Protein AF-0000000083550428 (afdb_homodimer)

Foldseek 3Di:
DKDAFDDPQFDADADPVRHGDDGQWIDDPFKIKGDKFWQADRNPGHHPQQPHLLGGLVSRLVVVQRSQVSRQHGLQFWAEKEKEFQDCVCVVVNVVNVVVRHVDDDHHYDYDYDHDPDNRTGMIMITMGGHDD/DKDAFDDPQFDADADPVGHRPDGQWIDDPFKIKGDKFWQADRNPGHHPQQPHLLRGLVSRLVSVQRRQVSVQHGLQFWAEKEKEFQDCVCVVVSVVNVVVRHVDDDHHYDYDYDHDPDNRTGMIMITMGGHDD

InterPro domains:
  IPR006175 YjgF/YER057c/UK114 family [PF01042] (20-131)
  IPR006175 YjgF/YER057c/UK114 family [PTHR11803] (25-131)
  IPR035959 RutC-like superfamily [G3DSA:3.30.1330.40] (10-132)
  IPR035959 RutC-like superfamily [SSF55298] (14-132)

pLDDT: mean 96.91, std 3.33, range [77.21, 98.94]

Organism: NCBI:txid2306993

Sequence (266 aa):
MNQAINPEGWTIGKTATGLNHLNWGVKAGNHVYVAGMLSTDPVDGSIIGVGDIEVQTHRVLDSIKVVLEAAGSSMDHVVMNQIFLRDMNDYHKFNNIYVTYFPNLLPARFCVKLEMVRPEFLVEIATTAVIPAMNQAINPEGWTIGKTATGLNHLNWGVKAGNHVYVAGMLSTDPVDGSIIGVGDIEVQTHRVLDSIKVVLEAAGSSMDHVVMNQIFLRDMNDYHKFNNIYVTYFPNLLPARFCVKLEMVRPEFLVEIATTAVIPA

Solvent-accessible surface area (backbone atoms only — not comparable to full-atom values): 14348 Å² total; per-residue (Å²): 125,76,39,81,37,70,62,87,74,52,62,71,70,57,39,91,86,65,40,64,73,54,25,56,18,23,34,47,87,51,34,36,28,35,21,47,29,52,28,46,39,52,64,80,60,47,77,47,44,73,89,33,60,62,54,24,49,52,44,24,53,51,52,52,39,53,51,31,45,76,70,61,34,42,56,85,32,36,55,37,38,49,35,38,27,49,50,74,86,45,48,63,63,43,48,66,53,57,52,67,65,30,81,86,53,72,47,51,67,55,77,45,74,39,62,51,99,44,87,64,47,50,52,36,42,26,40,35,29,40,34,79,132,124,75,40,82,35,69,61,86,75,51,61,70,69,58,43,99,86,67,41,70,76,69,56,57,19,39,35,49,84,52,33,36,42,35,44,72,29,53,29,46,40,52,62,80,60,48,76,46,44,74,88,33,60,62,54,23,48,51,46,22,53,52,52,52,39,53,49,31,45,75,70,62,34,42,54,77,34,35,36,36,37,46,35,36,28,49,52,75,88,46,47,57,63,43,44,64,54,57,39,69,65,29,83,86,42,51,28,6,37,41,76,45,46,43,86,52,101,46,88,63,48,51,51,37,42,26,39,36,29,41,35,77,133

Radius of gyration: 18.31 Å; Cα contacts (8 Å, |Δi|>4): 603; chains: 2; bounding box: 42×48×40 Å

Nearest PDB structures (foldseek):
  3v4d-assembly2_D  TM=9.555E-01  e=2.175E-15  Escherichia coli O6
  3v4d-assembly1_C  TM=9.622E-01  e=5.011E-15  Escherichia coli O6
  3v4d-assembly1_A  TM=9.766E-01  e=7.854E-15  Escherichia coli O6
  3v4d-assembly2_E  TM=9.661E-01  e=6.478E-15  Escherichia coli O6
  3v4d-assembly2_B  TM=9.666E-01  e=1.154E-14  Escherichia coli O6

Structure (mmCIF, N/CA/C/O backbone):
data_AF-0000000083550428-model_v1
#
loo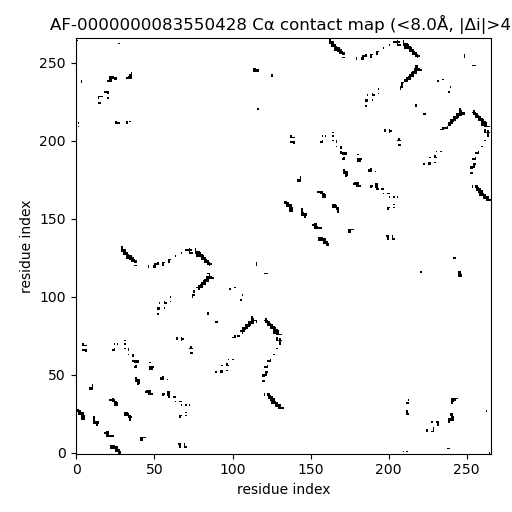p_
_entity.id
_entity.type
_entity.pdbx_description
1 polymer 'RidA family protein'
#
loop_
_atom_site.group_PDB
_atom_site.id
_atom_site.type_symbol
_atom_site.label_atom_id
_atom_site.label_alt_id
_atom_site.label_comp_id
_atom_site.label_asym_id
_atom_site.label_entity_id
_atom_site.label_seq_id
_atom_site.pdbx_PDB_ins_code
_atom_site.Cartn_x
_atom_site.Cartn_y
_atom_site.Cartn_z
_atom_site.occupancy
_atom_site.B_iso_or_equiv
_atom_site.auth_seq_id
_atom_site.auth_comp_id
_atom_site.auth_asym_id
_atom_site.auth_atom_id
_atom_site.pdbx_PDB_model_num
ATOM 1 N N . MET A 1 1 ? -12.762 -4.171 14.975 1 84.03 1 MET A N 1
ATOM 2 C CA . MET A 1 1 ? -11.366 -3.768 15.122 1 84.03 1 MET A CA 1
ATOM 3 C C . MET A 1 1 ? -10.517 -4.322 13.983 1 84.03 1 MET A C 1
ATOM 5 O O . MET A 1 1 ? -10.796 -5.405 13.464 1 84.03 1 MET A O 1
ATOM 9 N N . ASN A 1 2 ? -9.59 -3.593 13.455 1 95.2 2 ASN A N 1
ATOM 10 C CA . ASN A 1 2 ? -8.694 -4.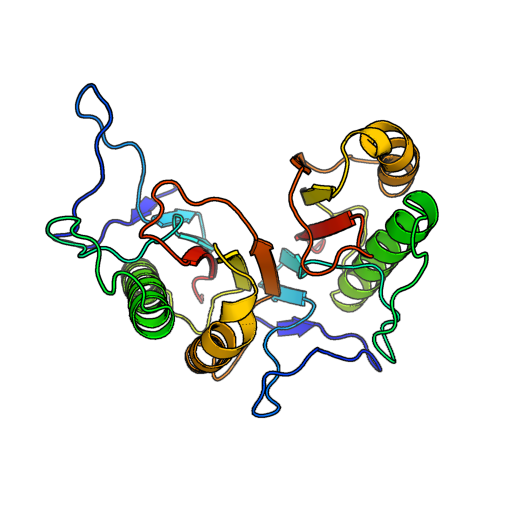072 12.408 1 95.2 2 ASN A CA 1
ATOM 11 C C . ASN A 1 2 ? -7.816 -5.218 12.903 1 95.2 2 ASN A C 1
ATOM 13 O O . ASN A 1 2 ? -7.414 -5.239 14.067 1 95.2 2 ASN A O 1
ATOM 17 N N . GLN A 1 3 ? -7.615 -6.19 12.073 1 97.44 3 GLN A N 1
ATOM 18 C CA . GLN A 1 3 ? -6.894 -7.398 12.463 1 97.44 3 GLN A CA 1
ATOM 19 C C . GLN A 1 3 ? -5.724 -7.667 11.522 1 97.44 3 GLN A C 1
ATOM 21 O O . GLN A 1 3 ? -5.882 -7.631 10.3 1 97.44 3 GLN A O 1
ATOM 26 N N . ALA A 1 4 ? -4.591 -7.944 12.106 1 98.17 4 ALA A N 1
ATOM 27 C CA . ALA A 1 4 ? -3.432 -8.37 11.327 1 98.17 4 ALA A CA 1
ATOM 28 C C . ALA A 1 4 ? -3.618 -9.79 10.798 1 98.17 4 ALA A C 1
ATOM 30 O O . ALA A 1 4 ? -4.106 -10.667 11.515 1 98.17 4 ALA A O 1
ATOM 31 N N . ILE A 1 5 ? -3.308 -10.006 9.571 1 98.52 5 ILE A N 1
ATOM 32 C CA . ILE A 1 5 ? -3.319 -11.328 8.956 1 98.52 5 ILE A CA 1
ATOM 33 C C . ILE A 1 5 ? -1.9 -11.719 8.549 1 98.52 5 ILE A C 1
ATOM 35 O O . ILE A 1 5 ? -1.353 -11.178 7.585 1 98.52 5 ILE A O 1
ATOM 39 N N . ASN A 1 6 ? -1.301 -12.634 9.253 1 98.06 6 ASN A N 1
ATOM 40 C CA . ASN A 1 6 ? -0.001 -13.234 8.97 1 98.06 6 ASN A CA 1
ATOM 41 C C . ASN A 1 6 ? -0.064 -14.758 9.02 1 98.06 6 ASN A C 1
ATOM 43 O O . ASN A 1 6 ? -0.183 -15.344 10.098 1 98.06 6 ASN A O 1
ATOM 47 N N . PRO A 1 7 ? 0.026 -15.359 7.854 1 97.69 7 PRO A N 1
ATOM 48 C CA . PRO A 1 7 ? -0.048 -16.822 7.866 1 97.69 7 PRO A CA 1
ATOM 49 C C . PRO A 1 7 ? 1.04 -17.46 8.726 1 97.69 7 PRO A C 1
ATOM 51 O O . PRO A 1 7 ? 2.167 -16.96 8.774 1 97.69 7 PRO A O 1
ATOM 54 N N . GLU A 1 8 ? 0.713 -18.525 9.344 1 95.1 8 GLU A N 1
ATOM 55 C CA . GLU A 1 8 ? 1.633 -19.204 10.252 1 95.1 8 GLU A CA 1
ATOM 56 C C . GLU A 1 8 ? 2.899 -19.647 9.525 1 95.1 8 GLU A C 1
ATOM 58 O O . GLU A 1 8 ? 2.829 -20.2 8.425 1 95.1 8 GLU A O 1
ATOM 63 N N . GLY A 1 9 ? 4.001 -19.338 10.115 1 95.49 9 GLY A N 1
ATOM 64 C CA . GLY A 1 9 ? 5.273 -19.81 9.59 1 95.49 9 GLY A CA 1
ATOM 65 C C . GLY A 1 9 ? 5.896 -18.855 8.59 1 95.49 9 GLY A C 1
ATOM 66 O O . GLY A 1 9 ? 7.027 -19.064 8.145 1 95.49 9 GLY A O 1
ATOM 67 N N . TRP A 1 10 ? 5.108 -17.864 8.239 1 96.75 10 TRP A N 1
ATOM 68 C CA . TRP A 1 10 ? 5.643 -16.921 7.262 1 96.75 10 TRP A CA 1
ATOM 69 C C . TRP A 1 10 ? 6.59 -15.927 7.927 1 96.75 10 TRP A C 1
ATOM 71 O O . TRP A 1 10 ? 6.325 -15.454 9.035 1 96.75 10 TRP A O 1
ATOM 81 N N . THR A 1 11 ? 7.635 -15.575 7.191 1 94.17 11 THR A N 1
ATOM 82 C CA . THR A 1 11 ? 8.57 -14.567 7.677 1 94.17 11 THR A CA 1
ATOM 83 C C . THR A 1 11 ? 8.198 -13.184 7.149 1 94.17 11 THR A C 1
ATOM 85 O O . THR A 1 11 ? 7.631 -13.061 6.061 1 94.17 11 THR A O 1
ATOM 88 N N . ILE A 1 12 ? 8.402 -12.192 7.938 1 90.08 12 ILE A N 1
ATOM 89 C CA . ILE A 1 12 ? 8.292 -10.785 7.569 1 90.08 12 ILE A CA 1
ATOM 90 C C . ILE A 1 12 ? 9.67 -10.129 7.623 1 90.08 12 ILE A C 1
ATOM 92 O O . ILE A 1 12 ? 10.404 -10.291 8.601 1 90.08 12 ILE A O 1
ATOM 96 N N . GLY A 1 13 ? 9.998 -9.465 6.538 1 84.88 13 GLY A N 1
ATOM 97 C CA . GLY A 1 13 ? 11.25 -8.727 6.582 1 84.88 13 GLY A CA 1
ATOM 98 C C . GLY A 1 13 ? 11.35 -7.792 7.772 1 84.88 13 GLY A C 1
ATOM 99 O O . GLY A 1 13 ? 10.335 -7.301 8.27 1 84.88 13 GLY A O 1
ATOM 100 N N . LYS A 1 14 ? 12.575 -7.501 8.21 1 87.85 14 LYS A N 1
ATOM 101 C CA . LYS A 1 14 ? 1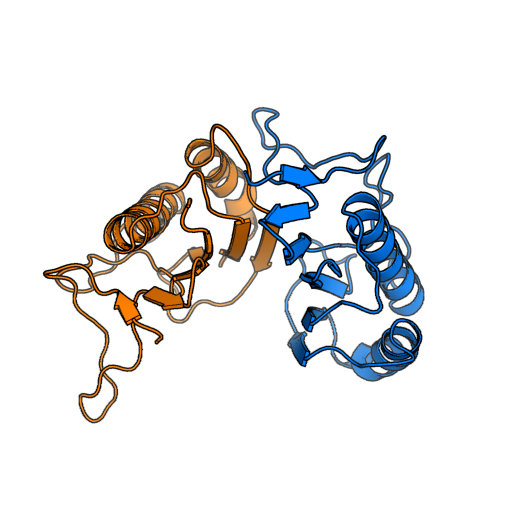2.796 -6.697 9.408 1 87.85 14 LYS A CA 1
ATOM 102 C C . LYS A 1 14 ? 13.586 -5.432 9.083 1 87.85 14 LYS A C 1
ATOM 104 O O . LYS A 1 14 ? 14.367 -5.41 8.13 1 87.85 14 LYS A O 1
ATOM 109 N N . THR A 1 15 ? 13.265 -4.424 9.823 1 87.25 15 THR A N 1
ATOM 110 C CA . THR A 1 15 ? 14.098 -3.227 9.793 1 87.25 15 THR A CA 1
ATOM 111 C C . THR A 1 15 ? 15.504 -3.533 10.302 1 87.25 15 THR A C 1
ATOM 113 O O . THR A 1 15 ? 15.784 -4.654 10.731 1 87.25 15 THR A O 1
ATOM 116 N N . ALA A 1 16 ? 16.399 -2.493 10.251 1 84.59 16 ALA A N 1
ATOM 117 C CA . ALA A 1 16 ? 17.762 -2.635 10.756 1 84.59 16 ALA A CA 1
ATOM 118 C C . ALA A 1 16 ? 17.767 -2.879 12.263 1 84.59 16 ALA A C 1
ATOM 120 O O . ALA A 1 16 ? 18.675 -3.525 12.791 1 84.59 16 ALA A O 1
ATOM 121 N N . THR A 1 17 ? 16.69 -2.422 12.895 1 87.21 17 THR A N 1
ATOM 122 C CA . THR A 1 17 ? 16.598 -2.572 14.343 1 87.21 17 THR A CA 1
ATOM 123 C C . THR A 1 17 ? 15.794 -3.818 14.708 1 87.21 17 THR A C 1
ATOM 125 O O . THR A 1 17 ? 15.488 -4.044 15.88 1 87.21 17 THR A O 1
ATOM 128 N N . GLY A 1 18 ? 15.33 -4.62 13.728 1 88.36 18 GLY A N 1
ATOM 129 C CA . GLY A 1 18 ? 14.708 -5.913 13.968 1 88.36 18 GLY A CA 1
ATOM 130 C C . GLY A 1 18 ? 13.195 -5.839 14.058 1 88.36 18 GLY A C 1
ATOM 131 O O . GLY A 1 18 ? 12.545 -6.806 14.46 1 88.36 18 GLY A O 1
ATOM 132 N N . LEU A 1 19 ? 12.65 -4.73 13.66 1 88.59 19 LEU A N 1
ATOM 133 C CA . LEU A 1 19 ? 11.204 -4.552 13.733 1 88.59 19 LEU A CA 1
ATOM 134 C C . LEU A 1 19 ? 10.541 -4.943 12.416 1 88.59 19 LEU A C 1
ATOM 136 O O . LEU A 1 19 ? 11.095 -4.7 11.342 1 88.59 19 LEU A O 1
ATOM 140 N N . ASN A 1 20 ? 9.368 -5.52 12.579 1 92 20 ASN A N 1
ATOM 141 C CA . ASN A 1 20 ? 8.553 -5.711 11.384 1 92 20 ASN A CA 1
ATOM 142 C C . ASN A 1 20 ? 8.118 -4.377 10.783 1 92 20 ASN A C 1
ATOM 144 O O . ASN A 1 20 ? 7.993 -3.381 11.497 1 92 20 ASN A O 1
ATOM 148 N N . HIS A 1 21 ? 7.888 -4.42 9.483 1 93.75 21 HIS A N 1
ATOM 149 C CA . HIS A 1 21 ? 7.521 -3.145 8.878 1 93.75 21 HIS A CA 1
ATOM 150 C C . HIS A 1 21 ? 6.162 -3.231 8.191 1 93.75 21 HIS A C 1
ATOM 152 O O . HIS A 1 21 ? 5.7 -2.256 7.595 1 93.75 21 HIS A O 1
ATOM 158 N N . LEU A 1 22 ? 5.558 -4.434 8.322 1 96.52 22 LEU A N 1
ATOM 159 C CA . LEU A 1 22 ? 4.231 -4.588 7.737 1 96.52 22 LEU A CA 1
ATOM 160 C C . LEU A 1 22 ? 3.513 -5.797 8.328 1 96.52 22 LEU A C 1
ATOM 162 O O . LEU A 1 22 ? 4.116 -6.585 9.06 1 96.52 22 LEU A O 1
ATOM 166 N N . ASN A 1 23 ? 2.283 -5.872 8.102 1 98.21 23 ASN A N 1
ATOM 167 C CA . ASN A 1 23 ? 1.53 -7.121 8.067 1 98.21 23 ASN A CA 1
ATOM 168 C C . ASN A 1 23 ? 1.246 -7.565 6.635 1 98.21 23 ASN A C 1
ATOM 170 O O . ASN A 1 23 ? 0.986 -6.734 5.763 1 98.21 23 ASN A O 1
ATOM 174 N N . TRP A 1 24 ? 1.277 -8.848 6.416 1 98.57 24 TRP A N 1
ATOM 175 C CA . TRP A 1 24 ? 1.018 -9.338 5.066 1 98.57 24 TRP A CA 1
ATOM 176 C C . TRP A 1 24 ? -0.398 -8.987 4.622 1 98.57 24 TRP A C 1
ATOM 178 O O . TRP A 1 24 ? -0.658 -8.82 3.428 1 98.57 24 TRP A O 1
ATOM 188 N N . GLY A 1 25 ? -1.328 -8.989 5.628 1 98.79 25 GLY A N 1
ATOM 189 C CA . GLY A 1 25 ? -2.676 -8.508 5.372 1 98.79 25 GLY A CA 1
ATOM 190 C C . GLY A 1 25 ? -3.29 -7.793 6.562 1 98.79 25 GLY A C 1
ATOM 191 O O . GLY A 1 25 ? -2.866 -7.997 7.701 1 98.79 25 GLY A O 1
ATOM 192 N N . VAL A 1 26 ? -4.224 -6.983 6.279 1 98.84 26 VAL A N 1
ATOM 193 C CA . VAL A 1 26 ? -5.027 -6.357 7.323 1 98.84 26 VAL A CA 1
ATOM 194 C C . VAL A 1 26 ? -6.51 -6.484 6.981 1 98.84 26 VAL A C 1
ATOM 196 O O . VAL A 1 26 ? -6.934 -6.116 5.883 1 98.84 26 VAL A O 1
ATOM 199 N N . LYS A 1 27 ? -7.232 -7.044 7.879 1 98.3 27 LYS A N 1
ATOM 200 C CA . LYS A 1 27 ? -8.685 -7.148 7.784 1 98.3 27 LYS A CA 1
ATOM 201 C C . LYS A 1 27 ? -9.368 -5.986 8.5 1 98.3 27 LYS A C 1
ATOM 203 O O . LYS A 1 27 ? -9.053 -5.69 9.654 1 98.3 27 LYS A O 1
ATOM 208 N N . ALA A 1 28 ? -10.209 -5.313 7.829 1 96.81 28 ALA A N 1
ATOM 209 C CA . ALA A 1 28 ? -11.017 -4.222 8.366 1 96.81 28 ALA A CA 1
ATOM 210 C C . ALA A 1 28 ? -12.478 -4.365 7.949 1 96.81 28 ALA A C 1
ATOM 212 O O . ALA A 1 28 ? -12.836 -4.073 6.806 1 96.81 28 ALA A O 1
ATOM 213 N N . GLY A 1 29 ? -13.325 -4.693 8.92 1 94.97 29 GLY A N 1
ATOM 214 C CA . GLY A 1 29 ? -14.684 -5.027 8.527 1 94.97 29 GLY A CA 1
ATOM 215 C C . GLY A 1 29 ? -14.754 -6.161 7.522 1 94.97 29 GLY A C 1
ATOM 216 O O . GLY A 1 29 ? -14.217 -7.244 7.761 1 94.97 29 GLY A O 1
ATOM 217 N N . ASN A 1 30 ? -15.323 -5.923 6.391 1 96.65 30 ASN A N 1
ATOM 218 C CA . ASN A 1 30 ? -15.435 -6.971 5.383 1 96.65 30 ASN A CA 1
ATOM 219 C C . ASN A 1 30 ? -14.428 -6.773 4.253 1 96.65 30 ASN A C 1
ATOM 221 O O . ASN A 1 30 ? -14.597 -7.319 3.162 1 96.65 30 ASN A O 1
ATOM 225 N N . HIS A 1 31 ? -13.431 -5.977 4.496 1 97.93 31 HIS A N 1
ATOM 226 C CA . HIS A 1 31 ? -12.36 -5.802 3.52 1 97.93 31 HIS A CA 1
ATOM 227 C C . HIS A 1 31 ? -11.057 -6.42 4.015 1 97.93 31 HIS A C 1
ATOM 229 O O . HIS A 1 31 ? -10.812 -6.478 5.222 1 97.93 31 HIS A O 1
ATOM 235 N N . VAL A 1 32 ? -10.237 -6.843 3.082 1 98.63 32 VAL A N 1
ATOM 236 C CA . VAL A 1 32 ? -8.877 -7.298 3.351 1 98.63 32 VAL A CA 1
ATOM 237 C C . VAL A 1 32 ? -7.903 -6.61 2.397 1 98.63 32 VAL A C 1
ATOM 239 O O . VAL A 1 32 ? -8.143 -6.556 1.188 1 98.63 32 VAL A O 1
ATOM 242 N N . TYR A 1 33 ? -6.87 -6.079 2.963 1 98.88 33 TYR A N 1
ATOM 243 C CA . TYR A 1 33 ? -5.76 -5.493 2.219 1 98.88 33 TYR A CA 1
ATOM 244 C C . TYR A 1 33 ? -4.519 -6.373 2.31 1 98.88 33 TYR A C 1
ATOM 246 O O . TYR A 1 33 ? -4.058 -6.696 3.407 1 98.88 33 TYR A O 1
ATOM 254 N N . VAL A 1 34 ? -3.986 -6.755 1.181 1 98.93 34 VAL A N 1
ATOM 255 C CA . VAL A 1 34 ? -2.821 -7.632 1.124 1 98.93 34 VAL A CA 1
ATOM 256 C C . VAL A 1 34 ? -1.605 -6.845 0.642 1 98.93 34 VAL A C 1
ATOM 258 O O . VAL A 1 34 ? -1.671 -6.147 -0.373 1 98.93 34 VAL A O 1
ATOM 261 N N . ALA A 1 35 ? -0.534 -6.971 1.367 1 98.83 35 ALA A N 1
ATOM 262 C CA . ALA A 1 35 ? 0.707 -6.26 1.071 1 98.83 35 ALA A CA 1
ATOM 263 C C . ALA A 1 35 ? 1.262 -6.668 -0.291 1 98.83 35 ALA A C 1
ATOM 265 O O . ALA A 1 35 ? 0.865 -7.694 -0.847 1 98.83 35 ALA A O 1
ATOM 266 N N . GLY A 1 36 ? 2.171 -5.798 -0.816 1 98.63 36 GLY A N 1
ATOM 267 C CA . GLY A 1 36 ? 2.854 -6.19 -2.038 1 98.63 36 GLY A CA 1
ATOM 268 C C . GLY A 1 36 ? 3.577 -7.518 -1.917 1 98.63 36 GLY A C 1
ATOM 269 O O . GLY A 1 36 ? 4.453 -7.679 -1.065 1 98.63 36 GLY A O 1
ATOM 270 N N . MET A 1 37 ? 3.209 -8.452 -2.794 1 98.69 37 MET A N 1
ATOM 271 C CA . MET A 1 37 ? 3.807 -9.784 -2.773 1 98.69 37 MET A CA 1
ATOM 272 C C . MET A 1 37 ? 4.861 -9.924 -3.866 1 98.69 37 MET A C 1
ATOM 274 O O . MET A 1 37 ? 4.616 -9.568 -5.02 1 98.69 37 MET A O 1
ATOM 278 N N . LEU A 1 38 ? 5.956 -10.343 -3.446 1 98.45 38 LEU A N 1
ATOM 279 C CA . LEU A 1 38 ? 7.051 -10.714 -4.336 1 98.45 38 LEU A CA 1
ATOM 280 C C . LEU A 1 38 ? 7.225 -12.228 -4.381 1 98.45 38 LEU A C 1
ATOM 282 O O . LEU A 1 38 ? 6.632 -12.95 -3.576 1 98.45 38 LEU A O 1
ATOM 286 N N . SER A 1 39 ? 7.997 -12.694 -5.355 1 98.7 39 SER A N 1
ATOM 287 C CA . SER A 1 39 ? 8.204 -14.13 -5.513 1 98.7 39 SER A CA 1
ATOM 288 C C . SER A 1 39 ? 9.267 -14.645 -4.549 1 98.7 39 SER A C 1
ATOM 290 O O . SER A 1 39 ? 10.413 -14.872 -4.944 1 98.7 39 SER A O 1
ATOM 292 N N . THR A 1 40 ? 8.843 -14.847 -3.294 1 98.19 40 THR A N 1
ATOM 293 C CA . THR A 1 40 ? 9.748 -15.344 -2.264 1 98.19 40 THR A CA 1
ATOM 294 C C . THR A 1 40 ? 9.166 -16.577 -1.58 1 98.19 40 THR A C 1
ATOM 296 O O . THR A 1 40 ? 7.95 -16.78 -1.586 1 98.19 40 THR A O 1
ATOM 299 N N . ASP A 1 41 ? 10.028 -17.358 -1.074 1 98.13 41 ASP A N 1
ATOM 300 C CA . ASP A 1 41 ? 9.61 -18.404 -0.146 1 98.13 41 ASP A CA 1
ATOM 301 C C . ASP A 1 41 ? 9.129 -17.806 1.174 1 98.13 41 ASP A C 1
ATOM 303 O O . ASP A 1 41 ? 9.841 -17.019 1.801 1 98.13 41 ASP A O 1
ATOM 307 N N . PRO A 1 42 ? 7.949 -18.128 1.55 1 96.22 42 PRO A N 1
ATOM 308 C CA . PRO A 1 42 ? 7.414 -17.438 2.727 1 96.22 42 PRO A CA 1
ATOM 309 C C . PRO A 1 42 ? 8.133 -17.828 4.016 1 96.22 42 PRO A C 1
ATOM 311 O O . PRO A 1 42 ? 8.008 -17.137 5.03 1 96.22 42 PRO A O 1
ATOM 314 N N . VAL A 1 43 ? 8.87 -18.885 4.033 1 95.29 43 VAL A N 1
ATOM 315 C CA . VAL A 1 43 ? 9.499 -19.372 5.257 1 95.29 43 VAL A CA 1
ATOM 316 C C . VAL A 1 43 ? 10.895 -18.77 5.396 1 95.29 43 VAL A C 1
ATOM 318 O O . VAL A 1 43 ? 11.247 -18.24 6.452 1 95.29 43 VAL A O 1
ATOM 321 N N . ASP A 1 44 ? 11.681 -18.717 4.282 1 95.29 44 ASP A N 1
ATOM 322 C CA . ASP A 1 44 ? 13.062 -18.28 4.467 1 95.29 44 ASP A CA 1
ATOM 323 C C . ASP A 1 44 ? 13.356 -17.028 3.645 1 95.29 44 ASP A C 1
ATOM 325 O O . ASP A 1 44 ? 14.462 -16.486 3.703 1 95.29 44 ASP A O 1
ATOM 329 N N . GLY A 1 45 ? 12.452 -16.626 2.815 1 95.59 45 GLY A N 1
ATOM 330 C CA . GLY A 1 45 ? 12.572 -15.352 2.124 1 95.59 45 GLY A CA 1
ATOM 331 C C . GLY A 1 45 ? 13.4 -15.437 0.856 1 95.59 45 GLY A C 1
ATOM 332 O O . GLY A 1 45 ? 13.647 -14.423 0.2 1 95.59 45 GLY A O 1
ATOM 333 N N . SER A 1 46 ? 13.765 -16.66 0.459 1 97.46 46 SER A N 1
ATOM 334 C CA . SER A 1 46 ? 14.552 -16.792 -0.763 1 97.46 46 SER A CA 1
ATOM 335 C C . SER A 1 46 ? 13.712 -16.484 -1.998 1 97.46 46 SER A C 1
ATOM 337 O O . SER A 1 46 ? 12.499 -16.705 -2.001 1 97.46 46 SER A O 1
ATOM 339 N N . ILE A 1 47 ? 14.396 -15.963 -3.048 1 97.78 47 ILE A N 1
ATOM 340 C CA . ILE A 1 47 ? 13.698 -15.614 -4.281 1 97.78 47 ILE A CA 1
ATOM 341 C C . ILE A 1 47 ? 13.394 -16.88 -5.078 1 97.78 47 ILE A C 1
ATOM 343 O O . ILE A 1 47 ? 14.258 -17.747 -5.231 1 97.78 47 ILE A O 1
ATOM 347 N N . ILE A 1 48 ? 12.253 -17.035 -5.559 1 9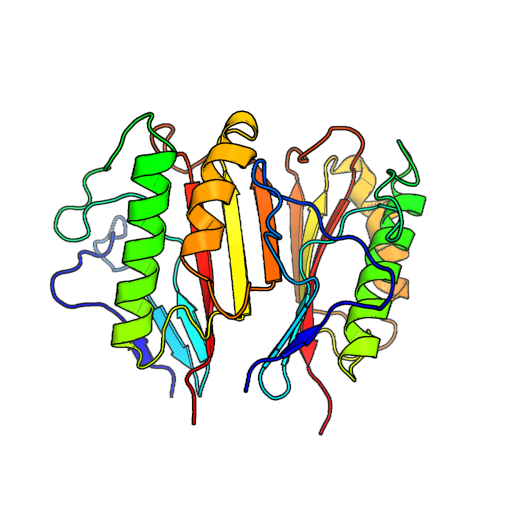8.66 48 ILE A N 1
ATOM 348 C CA . ILE A 1 48 ? 11.822 -18.183 -6.35 1 98.66 48 ILE A CA 1
ATOM 349 C C . ILE A 1 48 ? 11.629 -17.763 -7.806 1 98.66 48 ILE A C 1
ATOM 351 O O . ILE A 1 48 ? 10.97 -16.759 -8.087 1 98.66 48 ILE A O 1
ATOM 355 N N . GLY A 1 49 ? 12.254 -18.515 -8.731 1 98.66 49 GLY A N 1
ATOM 356 C CA . GLY A 1 49 ? 11.977 -18.34 -10.148 1 98.66 49 GLY A CA 1
ATOM 357 C C . GLY A 1 49 ? 12.786 -17.224 -10.781 1 98.66 49 GLY A C 1
ATOM 358 O O . GLY A 1 49 ? 12.28 -16.49 -11.633 1 98.66 49 GLY A O 1
ATOM 359 N N . VAL A 1 50 ? 14.065 -17.032 -10.356 1 98.35 50 VAL A N 1
ATOM 360 C CA . VAL A 1 50 ? 14.924 -16.002 -10.93 1 98.35 50 VAL A CA 1
ATOM 361 C C . VAL A 1 50 ? 14.937 -16.127 -12.451 1 98.35 50 VAL A C 1
ATOM 363 O O . VAL A 1 50 ? 15.167 -17.213 -12.989 1 98.35 50 VAL A O 1
ATOM 366 N N . GLY A 1 51 ? 14.526 -15.017 -13.093 1 98.05 51 GLY A N 1
ATOM 367 C CA . GLY A 1 51 ? 14.569 -14.944 -14.545 1 98.05 51 GLY A CA 1
ATOM 368 C C . GLY A 1 51 ? 13.353 -15.562 -15.21 1 98.05 51 GLY A C 1
ATOM 369 O O . GLY A 1 51 ? 13.283 -15.638 -16.438 1 98.05 51 GLY A O 1
ATOM 370 N N . ASP A 1 52 ? 12.388 -16 -14.436 1 98.8 52 ASP A N 1
ATOM 371 C CA . ASP A 1 52 ? 11.23 -16.705 -14.977 1 98.8 52 ASP A CA 1
ATOM 372 C C . ASP A 1 52 ? 9.928 -16.041 -14.535 1 98.8 52 ASP A C 1
ATOM 374 O O . ASP A 1 52 ? 9.4 -16.351 -13.465 1 98.8 52 ASP A O 1
ATOM 378 N N . ILE A 1 53 ? 9.314 -15.262 -15.394 1 98.87 53 ILE A N 1
ATOM 379 C CA . ILE A 1 53 ? 8.126 -14.468 -15.101 1 98.87 53 ILE A CA 1
ATOM 380 C C . ILE A 1 53 ? 6.943 -15.393 -14.822 1 98.87 53 ILE A C 1
ATOM 382 O O . ILE A 1 53 ? 6.08 -15.076 -14 1 98.87 53 ILE A O 1
ATOM 386 N N . GLU A 1 54 ? 6.923 -16.544 -15.434 1 98.93 54 GLU A N 1
ATOM 387 C CA . GLU A 1 54 ? 5.792 -17.445 -15.237 1 98.93 54 GLU A CA 1
ATOM 388 C C . GLU A 1 54 ? 5.817 -18.066 -13.843 1 98.93 54 GLU A C 1
ATOM 390 O O . GLU A 1 54 ? 4.796 -18.097 -13.153 1 98.93 54 GLU A O 1
ATOM 395 N N . VAL A 1 55 ? 6.994 -18.484 -13.422 1 98.93 55 VAL A N 1
ATOM 396 C CA . VAL A 1 55 ? 7.141 -19.057 -12.088 1 98.93 55 VAL A CA 1
ATOM 397 C C . VAL A 1 55 ? 6.848 -17.992 -11.033 1 98.93 55 VAL A C 1
ATOM 399 O O . VAL A 1 55 ? 6.135 -18.252 -10.061 1 98.93 55 VAL A O 1
ATOM 402 N N . GLN A 1 56 ? 7.347 -16.81 -11.232 1 98.93 56 GLN A N 1
ATOM 403 C CA . GLN A 1 56 ? 7.162 -15.753 -10.243 1 98.93 56 GLN A CA 1
ATOM 404 C C . GLN A 1 56 ? 5.703 -15.313 -10.175 1 98.93 56 GLN A C 1
ATOM 406 O O . GLN A 1 56 ? 5.2 -14.976 -9.1 1 98.93 56 GLN A O 1
ATOM 411 N N . THR A 1 57 ? 5 -15.326 -11.333 1 98.94 57 THR A N 1
ATOM 412 C CA . THR A 1 57 ? 3.586 -14.969 -11.328 1 98.94 57 THR A CA 1
ATOM 413 C C . THR A 1 57 ? 2.782 -15.956 -10.486 1 98.94 57 THR A C 1
ATOM 415 O O . THR A 1 57 ? 1.987 -15.551 -9.635 1 98.94 57 THR A O 1
ATOM 418 N N . HIS A 1 58 ? 3.057 -17.227 -10.67 1 98.94 58 HIS A N 1
ATOM 419 C CA . HIS A 1 58 ? 2.383 -18.236 -9.861 1 98.94 58 HIS A CA 1
ATOM 420 C C . HIS A 1 58 ? 2.68 -18.041 -8.377 1 98.94 58 HIS A C 1
ATOM 422 O O . HIS A 1 58 ? 1.766 -18.064 -7.549 1 98.94 58 HIS A O 1
ATOM 428 N N . ARG A 1 59 ? 3.9 -17.829 -8.043 1 98.85 59 ARG A N 1
ATOM 429 C CA . ARG A 1 59 ? 4.314 -17.715 -6.648 1 98.85 59 ARG A CA 1
ATOM 430 C C . ARG A 1 59 ? 3.644 -16.523 -5.974 1 98.85 59 ARG A C 1
ATOM 432 O O . ARG A 1 59 ? 3.161 -16.631 -4.845 1 98.85 59 ARG A O 1
ATOM 439 N N . VAL A 1 60 ? 3.566 -15.404 -6.67 1 98.9 60 VAL A N 1
ATOM 440 C CA . VAL A 1 60 ? 2.981 -14.179 -6.134 1 98.9 60 VAL A CA 1
ATOM 441 C C . VAL A 1 60 ? 1.481 -14.371 -5.922 1 98.9 60 VAL A C 1
ATOM 443 O O . VAL A 1 60 ? 0.957 -14.075 -4.846 1 98.9 60 VAL A O 1
ATOM 446 N N . LEU A 1 61 ? 0.826 -14.932 -6.901 1 98.93 61 LEU A N 1
ATOM 447 C CA . LEU A 1 61 ? -0.622 -15.089 -6.812 1 98.93 61 LEU A CA 1
ATOM 448 C C . LEU A 1 61 ? -0.991 -16.162 -5.794 1 98.93 61 LEU A C 1
ATOM 450 O O . LEU A 1 61 ? -2 -16.04 -5.095 1 98.93 61 LEU A O 1
ATOM 454 N N . ASP A 1 62 ? -0.169 -17.187 -5.673 1 98.88 62 ASP A N 1
ATOM 455 C CA . ASP A 1 62 ? -0.389 -18.204 -4.65 1 98.88 62 ASP A CA 1
ATOM 456 C C . ASP A 1 62 ? -0.238 -17.615 -3.249 1 98.88 62 ASP A C 1
ATOM 458 O O . ASP A 1 62 ? -0.976 -17.983 -2.333 1 98.88 62 ASP A O 1
ATOM 462 N N . SER A 1 63 ? 0.718 -16.75 -3.044 1 98.8 63 SER A N 1
ATOM 463 C CA . SER A 1 63 ? 0.897 -16.092 -1.754 1 98.8 63 SER A CA 1
ATOM 464 C C . SER A 1 63 ? -0.315 -15.238 -1.395 1 98.8 63 SER A C 1
ATOM 466 O O . SER A 1 63 ? -0.778 -15.257 -0.253 1 98.8 63 SER A O 1
ATOM 468 N N . ILE A 1 64 ? -0.826 -14.498 -2.364 1 98.87 64 ILE A N 1
ATOM 469 C CA . ILE A 1 64 ? -2.008 -13.672 -2.147 1 98.87 64 ILE A CA 1
ATOM 470 C C . ILE A 1 64 ? -3.186 -14.553 -1.738 1 98.87 64 ILE A C 1
ATOM 472 O O . ILE A 1 64 ? -3.913 -14.23 -0.795 1 98.87 64 ILE A O 1
ATOM 476 N N . LYS A 1 65 ? -3.339 -15.668 -2.43 1 98.87 65 LYS A N 1
ATOM 477 C CA . LYS A 1 65 ? -4.403 -16.621 -2.128 1 98.87 65 LYS A CA 1
ATOM 478 C C . LYS A 1 65 ? -4.335 -17.077 -0.673 1 98.87 65 LYS A C 1
ATOM 480 O O . LYS A 1 65 ? -5.353 -17.102 0.023 1 98.87 65 LYS A O 1
ATOM 485 N N . VAL A 1 66 ? -3.175 -17.408 -0.15 1 98.82 66 VAL A N 1
ATOM 486 C CA . VAL A 1 66 ? -3 -17.905 1.211 1 98.82 66 VAL A CA 1
ATOM 487 C C . VAL A 1 66 ? -3.405 -16.825 2.212 1 98.82 66 VAL A C 1
ATOM 489 O O . VAL A 1 66 ? -4.099 -17.107 3.191 1 98.82 66 VAL A O 1
ATOM 492 N N . VAL A 1 67 ? -3.012 -15.585 2.008 1 98.79 67 VAL A N 1
ATOM 493 C CA . VAL A 1 67 ? -3.338 -14.491 2.916 1 98.79 67 VAL A CA 1
ATOM 494 C C . VAL A 1 67 ? -4.846 -14.25 2.914 1 98.79 67 VAL A C 1
ATOM 496 O O . VAL A 1 67 ? -5.452 -14.059 3.971 1 98.79 67 VAL A O 1
ATOM 499 N N . LEU A 1 68 ? -5.472 -14.26 1.702 1 98.77 68 LEU A N 1
ATOM 500 C CA . LEU A 1 68 ? -6.911 -14.049 1.593 1 98.77 68 LEU A CA 1
ATOM 501 C C . LEU A 1 68 ? -7.678 -15.145 2.325 1 98.77 68 LEU A C 1
ATOM 503 O O . LEU A 1 68 ? -8.627 -14.86 3.06 1 98.77 68 LEU A O 1
ATOM 507 N N . GLU A 1 69 ? -7.271 -16.339 2.162 1 98.51 69 GLU A N 1
ATOM 508 C CA . GLU A 1 69 ? -7.942 -17.456 2.819 1 98.51 69 GLU A CA 1
ATOM 509 C C . GLU A 1 69 ? -7.783 -17.381 4.335 1 98.51 69 GLU A C 1
ATOM 511 O O . GLU A 1 69 ? -8.727 -17.655 5.078 1 98.51 69 GLU A O 1
ATOM 516 N N . ALA A 1 70 ? -6.602 -16.994 4.816 1 98.21 70 ALA A N 1
ATOM 517 C CA . ALA A 1 70 ? -6.37 -16.813 6.247 1 98.21 70 ALA A CA 1
ATOM 518 C C . ALA A 1 70 ? -7.279 -15.727 6.817 1 98.21 70 ALA A C 1
ATOM 520 O O . ALA A 1 70 ? -7.618 -15.752 8.002 1 98.21 70 ALA A O 1
ATOM 521 N N . ALA A 1 71 ? -7.756 -14.811 5.972 1 97.86 71 ALA A N 1
ATOM 522 C CA . ALA A 1 71 ? -8.603 -13.699 6.398 1 97.86 71 ALA A CA 1
ATOM 523 C C . ALA A 1 71 ? -10.081 -14.051 6.26 1 97.86 71 ALA A C 1
ATOM 525 O O . ALA A 1 71 ? -10.951 -13.27 6.653 1 97.86 71 ALA A O 1
ATOM 526 N N . GLY A 1 72 ? -10.384 -15.216 5.662 1 97.82 72 GLY A N 1
ATOM 527 C CA . GLY A 1 72 ? -11.768 -15.607 5.442 1 97.82 72 GLY A CA 1
ATOM 528 C C . GLY A 1 72 ? -12.308 -15.157 4.098 1 97.82 72 GLY A C 1
ATOM 529 O O . GLY A 1 72 ? -13.522 -15.044 3.917 1 97.82 72 GLY A O 1
ATOM 530 N N . SER A 1 73 ? -11.473 -14.844 3.167 1 98.36 73 SER A N 1
ATOM 531 C CA . SER A 1 73 ? -11.819 -14.465 1.801 1 98.36 73 SER A CA 1
ATOM 532 C C . SER A 1 73 ? -11.247 -15.453 0.79 1 98.36 73 SER A C 1
ATOM 534 O O . SER A 1 73 ? -11.008 -16.617 1.119 1 98.36 73 SER A O 1
ATOM 536 N N . SER A 1 74 ? -11.216 -15.076 -0.467 1 98.6 74 SER A N 1
ATOM 537 C CA . SER A 1 74 ? -10.666 -15.895 -1.542 1 98.6 74 SER A CA 1
ATOM 538 C C . SER A 1 74 ? -10.354 -15.053 -2.774 1 98.6 74 SER A C 1
ATOM 540 O O . SER A 1 74 ? -10.671 -13.862 -2.815 1 98.6 74 SER A O 1
ATOM 542 N N . MET A 1 75 ? -9.766 -15.691 -3.749 1 98.7 75 MET A N 1
ATOM 543 C CA . MET A 1 75 ? -9.451 -15.013 -5.003 1 98.7 75 MET A CA 1
ATOM 544 C C . MET A 1 75 ? -10.723 -14.537 -5.699 1 98.7 75 MET A C 1
ATOM 546 O O . MET A 1 75 ? -10.711 -13.522 -6.396 1 98.7 75 MET A O 1
ATOM 550 N N . ASP A 1 76 ? -11.868 -15.128 -5.432 1 98.29 76 ASP A N 1
ATOM 551 C CA . ASP A 1 76 ? -13.14 -14.796 -6.066 1 98.29 76 ASP A CA 1
ATOM 552 C C . ASP A 1 76 ? -13.648 -13.434 -5.596 1 98.29 76 ASP A C 1
ATOM 554 O O . ASP A 1 76 ? -14.562 -12.866 -6.198 1 98.29 76 ASP A O 1
ATOM 558 N N . HIS A 1 77 ? -13.009 -12.908 -4.568 1 98.58 77 HIS A N 1
ATOM 559 C CA . HIS A 1 77 ? -13.546 -11.701 -3.949 1 98.58 77 HIS A CA 1
ATOM 560 C C . HIS A 1 77 ? -12.554 -10.546 -4.043 1 98.58 77 HIS A C 1
ATOM 562 O O . HIS A 1 77 ? -12.702 -9.538 -3.348 1 98.58 77 HIS A O 1
ATOM 568 N N . VAL A 1 78 ? -11.55 -10.732 -4.897 1 98.84 78 VAL A N 1
ATOM 569 C CA . VAL A 1 78 ? -10.604 -9.651 -5.155 1 98.84 78 VAL A CA 1
ATOM 570 C C . VAL A 1 78 ? -11.28 -8.562 -5.985 1 98.84 78 VAL A C 1
ATOM 572 O O . VAL A 1 78 ? -11.939 -8.854 -6.986 1 98.84 78 VAL A O 1
ATOM 575 N N . VAL A 1 79 ? -11.106 -7.289 -5.545 1 98.67 79 VAL A N 1
ATOM 576 C CA . VAL A 1 79 ? -11.78 -6.201 -6.246 1 98.67 79 VAL A CA 1
ATOM 577 C C . VAL A 1 79 ? -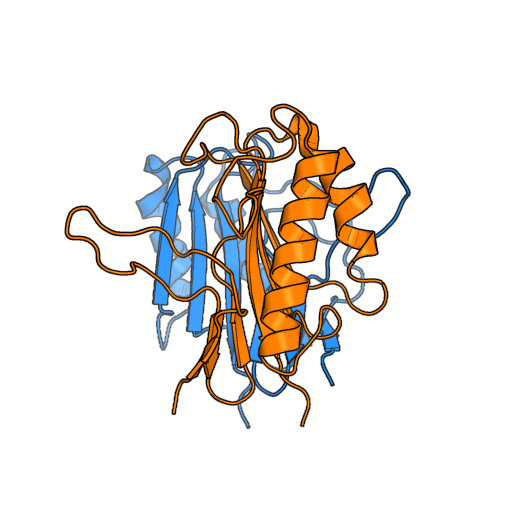10.748 -5.307 -6.929 1 98.67 79 VAL A C 1
ATOM 579 O O . VAL A 1 79 ? -11.062 -4.617 -7.901 1 98.67 79 VAL A O 1
ATOM 582 N N . MET A 1 80 ? -9.509 -5.305 -6.485 1 98.88 80 MET A N 1
ATOM 583 C CA . MET A 1 80 ? -8.471 -4.433 -7.026 1 98.88 80 MET A CA 1
ATOM 584 C C . MET A 1 80 ? -7.1 -5.094 -6.929 1 98.88 80 MET A C 1
ATOM 586 O O . MET A 1 80 ? -6.739 -5.633 -5.881 1 98.88 80 MET A O 1
ATOM 590 N N . ASN A 1 81 ? -6.311 -5.089 -8.032 1 98.93 81 ASN A N 1
ATOM 591 C CA . ASN A 1 81 ? -4.906 -5.483 -8.042 1 98.93 81 ASN A CA 1
ATOM 592 C C . ASN A 1 81 ? -4.009 -4.349 -8.529 1 98.93 81 ASN A C 1
ATOM 594 O O . ASN A 1 81 ? -4.271 -3.749 -9.573 1 98.93 81 ASN A O 1
ATOM 598 N N . GLN A 1 82 ? -3.027 -3.982 -7.766 1 98.85 82 GLN A N 1
ATOM 599 C CA . GLN A 1 82 ? -1.933 -3.105 -8.17 1 98.85 82 GLN A CA 1
ATOM 600 C C . GLN A 1 82 ? -0.732 -3.911 -8.656 1 98.85 82 GLN A C 1
ATOM 602 O O . GLN A 1 82 ? -0.098 -4.621 -7.874 1 98.85 82 GLN A O 1
ATOM 607 N N . ILE A 1 83 ? -0.367 -3.777 -9.925 1 98.92 83 ILE A N 1
ATOM 608 C CA . ILE A 1 83 ? 0.568 -4.703 -10.554 1 98.92 83 ILE A CA 1
ATOM 609 C C . ILE A 1 83 ? 1.787 -3.939 -11.064 1 98.92 83 ILE A C 1
ATOM 611 O O . ILE A 1 83 ? 1.65 -2.947 -11.784 1 98.92 83 ILE A O 1
ATOM 615 N N . PHE A 1 84 ? 2.93 -4.481 -10.688 1 98.82 84 PHE A N 1
ATOM 616 C CA . PHE A 1 84 ? 4.208 -3.918 -11.107 1 98.82 84 PHE A CA 1
ATOM 617 C C . PHE A 1 84 ? 5.04 -4.958 -11.849 1 98.82 84 PHE A C 1
ATOM 619 O O . PHE A 1 84 ? 5.33 -6.028 -11.31 1 98.82 84 PHE A O 1
ATOM 626 N N . LEU A 1 85 ? 5.411 -4.64 -13.037 1 98.77 85 LEU A N 1
ATOM 627 C CA . LEU A 1 85 ? 6.287 -5.487 -13.839 1 98.77 85 LEU A CA 1
ATOM 628 C C . LEU A 1 85 ? 7.642 -4.822 -14.05 1 98.77 85 LEU A C 1
ATOM 630 O O . LEU A 1 85 ? 7.717 -3.609 -14.263 1 98.77 85 LEU A O 1
ATOM 634 N N . ARG A 1 86 ? 8.665 -5.613 -14.041 1 97.99 86 ARG A N 1
ATOM 635 C CA . ARG A 1 86 ? 10.01 -5.11 -14.303 1 97.99 86 ARG A CA 1
ATOM 636 C C . ARG A 1 86 ? 10.205 -4.816 -15.786 1 97.99 86 ARG A C 1
ATOM 638 O O . ARG A 1 86 ? 10.951 -3.904 -16.15 1 97.99 86 ARG A O 1
ATOM 645 N N . ASP A 1 87 ? 9.58 -5.675 -16.653 1 98.22 87 ASP A N 1
ATOM 646 C CA . ASP A 1 87 ? 9.728 -5.622 -18.104 1 98.22 87 ASP A CA 1
ATOM 647 C C . ASP A 1 87 ? 8.389 -5.851 -18.802 1 98.22 87 ASP A C 1
ATOM 649 O O . ASP A 1 87 ? 7.743 -6.88 -18.593 1 98.22 87 ASP A O 1
ATOM 653 N N . MET A 1 88 ? 8.065 -4.952 -19.676 1 97.92 88 MET A N 1
ATOM 654 C CA . MET A 1 88 ? 6.764 -5.042 -20.334 1 97.92 88 MET A CA 1
ATOM 655 C C . MET A 1 88 ? 6.769 -6.129 -21.404 1 97.92 88 MET A C 1
ATOM 657 O O . MET A 1 88 ? 5.713 -6.519 -21.903 1 97.92 88 MET A O 1
ATOM 661 N N . ASN A 1 89 ? 7.926 -6.616 -21.708 1 98.46 89 ASN A N 1
ATOM 662 C CA . ASN A 1 89 ? 7.971 -7.762 -22.61 1 98.46 89 ASN A CA 1
ATOM 663 C C . ASN A 1 89 ? 7.35 -9.002 -21.972 1 98.46 89 ASN A C 1
ATOM 665 O O . ASN A 1 89 ? 7.02 -9.964 -22.668 1 98.46 89 ASN A O 1
ATOM 669 N N . ASP A 1 90 ? 7.213 -8.956 -20.706 1 98.56 90 ASP A N 1
ATOM 670 C CA . ASP A 1 90 ? 6.646 -10.087 -19.978 1 98.56 90 ASP A CA 1
ATOM 671 C C . ASP A 1 90 ? 5.13 -9.957 -19.855 1 98.56 90 ASP A C 1
ATOM 673 O O . ASP A 1 90 ? 4.464 -10.856 -19.336 1 98.56 90 ASP A O 1
ATOM 677 N N . TYR A 1 91 ? 4.594 -8.909 -20.44 1 98.66 91 TYR A N 1
ATOM 678 C CA . TYR A 1 91 ? 3.204 -8.528 -20.213 1 98.66 91 TYR A CA 1
ATOM 679 C C . TYR A 1 91 ? 2.257 -9.646 -20.629 1 98.66 91 TYR A C 1
ATOM 681 O O . TYR A 1 91 ? 1.363 -10.027 -19.869 1 98.66 91 TYR A O 1
ATOM 689 N N . HIS A 1 92 ? 2.475 -10.266 -21.728 1 98.73 92 HIS A N 1
ATOM 690 C CA . HIS A 1 92 ? 1.557 -11.278 -22.238 1 98.73 92 HIS A CA 1
ATOM 691 C C . HIS A 1 92 ? 1.699 -12.588 -21.469 1 98.73 92 HIS A C 1
ATOM 693 O O . HIS A 1 92 ? 0.699 -13.218 -21.119 1 98.73 92 HIS A O 1
ATOM 699 N N . LYS A 1 93 ? 2.908 -12.999 -21.223 1 98.81 93 LYS A N 1
ATOM 700 C CA . LYS A 1 93 ? 3.128 -14.21 -20.436 1 98.81 93 LYS A CA 1
ATOM 701 C C . LYS A 1 93 ? 2.511 -14.082 -19.046 1 98.81 93 LYS A C 1
ATOM 703 O O . LYS A 1 93 ? 1.874 -15.016 -18.556 1 98.81 93 LYS A O 1
ATOM 708 N N . PHE A 1 94 ? 2.708 -12.91 -18.497 1 98.86 94 PHE A N 1
ATOM 709 C CA . PHE A 1 94 ? 2.113 -12.614 -17.199 1 98.86 94 PHE A CA 1
ATOM 710 C C . PHE A 1 94 ? 0.594 -12.731 -17.261 1 98.86 94 PHE A C 1
ATOM 712 O O . PHE A 1 94 ? -0.011 -13.453 -16.466 1 98.86 94 PHE A O 1
ATOM 719 N N . ASN A 1 95 ? -0.038 -12.127 -18.2 1 98.82 95 ASN A N 1
ATOM 720 C CA . ASN A 1 95 ? -1.493 -12.052 -18.285 1 98.82 95 ASN A CA 1
ATOM 721 C C . ASN A 1 95 ? -2.111 -13.423 -18.543 1 98.82 95 ASN A C 1
ATOM 723 O O . ASN A 1 95 ? -3.204 -13.717 -18.056 1 98.82 95 ASN A O 1
ATOM 727 N N . ASN A 1 96 ? -1.4 -14.199 -19.26 1 98.81 96 ASN A N 1
ATOM 728 C CA . ASN A 1 96 ? -1.898 -15.542 -19.539 1 98.81 96 ASN A CA 1
ATOM 729 C C . ASN A 1 96 ? -2.087 -16.347 -18.256 1 98.81 96 ASN A C 1
ATOM 731 O O . ASN A 1 96 ? -3.019 -17.147 -18.152 1 98.81 96 ASN A O 1
ATOM 735 N N . ILE A 1 97 ? -1.271 -16.096 -17.346 1 98.91 97 ILE A N 1
ATOM 736 C CA . ILE A 1 97 ? -1.366 -16.803 -16.073 1 98.91 97 ILE A CA 1
ATOM 737 C C . ILE A 1 97 ? -2.322 -16.061 -15.142 1 98.91 97 ILE A C 1
ATOM 739 O O . ILE A 1 97 ? -3.18 -16.677 -14.504 1 98.91 97 ILE A O 1
ATOM 743 N N . TYR A 1 98 ? -2.256 -14.766 -15.088 1 98.89 98 TYR A N 1
ATOM 744 C CA . TYR A 1 98 ? -3.011 -13.895 -14.193 1 98.89 98 TYR A CA 1
ATOM 745 C C . TYR A 1 98 ? -4.507 -14.166 -14.303 1 98.89 98 TYR A C 1
ATOM 747 O O . TYR A 1 98 ? -5.181 -14.38 -13.292 1 98.89 98 TYR A O 1
ATOM 755 N N . VAL A 1 99 ? -5.001 -14.297 -15.463 1 98.75 99 VAL A N 1
ATOM 756 C CA . VAL A 1 99 ? -6.442 -14.38 -15.675 1 98.75 99 VAL A CA 1
ATOM 757 C C . VAL A 1 99 ? -6.964 -15.72 -15.161 1 98.75 99 VAL A C 1
ATOM 759 O O . VAL A 1 99 ? -8.124 -15.827 -14.755 1 98.75 99 VAL A O 1
ATOM 762 N N . THR A 1 100 ? -6.112 -16.749 -15.095 1 98.8 100 THR A N 1
ATOM 763 C CA . THR A 1 100 ? -6.559 -18.072 -14.674 1 98.8 100 THR A CA 1
ATOM 764 C C . THR A 1 100 ? -6.859 -18.091 -13.178 1 98.8 100 THR A C 1
ATOM 766 O O . THR A 1 100 ? -7.53 -19 -12.686 1 98.8 100 THR A O 1
ATOM 769 N N . TYR A 1 101 ? -6.46 -17.174 -12.438 1 98.85 101 TYR A N 1
ATOM 770 C CA . TYR A 1 101 ? -6.695 -17.105 -11 1 98.85 101 TYR A CA 1
ATOM 771 C C . TYR A 1 101 ? -8.029 -16.434 -10.696 1 98.85 101 TYR A C 1
ATOM 773 O O . TYR A 1 101 ? -8.494 -16.451 -9.554 1 98.85 101 TYR A O 1
ATOM 781 N N . PHE A 1 102 ? -8.609 -15.883 -11.733 1 98.5 102 PHE A N 1
ATOM 782 C CA . PHE A 1 102 ? -9.873 -15.17 -11.594 1 98.5 102 PHE A CA 1
ATOM 783 C C . PHE A 1 102 ? -10.88 -15.647 -12.634 1 98.5 102 PHE A C 1
ATOM 785 O O . PHE A 1 102 ? -11.367 -14.855 -13.443 1 98.5 102 PHE A O 1
ATOM 792 N N . PRO A 1 103 ? -11.306 -16.837 -12.569 1 96.92 103 PRO A N 1
ATOM 793 C CA . PRO A 1 103 ? -12.134 -17.432 -13.62 1 96.92 103 PRO A CA 1
ATOM 794 C C . PRO A 1 103 ? -13.544 -16.847 -13.663 1 96.92 103 PRO A C 1
ATOM 796 O O . PRO A 1 103 ? -14.203 -16.89 -14.705 1 96.92 103 PRO A O 1
ATOM 799 N N . ASN A 1 104 ? -14.014 -16.225 -12.609 1 97.09 104 ASN A N 1
ATOM 800 C CA . ASN A 1 104 ? -15.402 -15.784 -12.532 1 97.09 104 ASN A CA 1
ATOM 801 C C . ASN A 1 104 ? -15.526 -14.281 -12.767 1 97.09 104 ASN A C 1
ATOM 803 O O . ASN A 1 104 ? -16.39 -13.837 -13.526 1 97.09 104 ASN A O 1
ATOM 807 N N . LEU A 1 105 ? -14.75 -13.5 -12.041 1 97.18 105 LEU A N 1
ATOM 808 C CA . LEU A 1 105 ? -14.793 -12.044 -12.124 1 97.18 105 LEU A CA 1
ATOM 809 C C . LEU A 1 105 ? -13.389 -11.453 -12.046 1 97.18 105 LEU A C 1
ATOM 811 O O . LEU A 1 105 ? -12.709 -11.592 -11.027 1 97.18 105 LEU A O 1
ATOM 815 N N . LEU A 1 106 ? -12.958 -10.796 -13.085 1 98.15 106 LEU A N 1
ATOM 816 C CA . LEU A 1 106 ? -11.662 -10.128 -13.085 1 98.15 106 LEU A CA 1
ATOM 817 C C . LEU A 1 106 ? -11.688 -8.89 -12.195 1 98.15 106 LEU A C 1
ATOM 819 O O . LEU A 1 106 ? -12.616 -8.081 -12.276 1 98.15 106 LEU A O 1
ATOM 823 N N . PRO A 1 107 ? -10.694 -8.795 -11.404 1 98.62 107 PRO A N 1
ATOM 824 C CA . PRO A 1 107 ? -10.609 -7.554 -10.63 1 98.62 107 PRO A CA 1
ATOM 825 C C . PRO A 1 107 ? -10.316 -6.335 -11.5 1 98.62 107 PRO A C 1
ATOM 827 O O . PRO A 1 107 ? -9.746 -6.469 -12.586 1 98.62 107 PRO A O 1
ATOM 830 N N . ALA A 1 108 ? -10.773 -5.107 -11.035 1 98.71 108 ALA A N 1
ATOM 831 C CA . ALA A 1 108 ? -10.14 -3.891 -11.54 1 98.71 108 ALA A CA 1
ATOM 832 C C . ALA A 1 108 ? -8.636 -3.91 -11.287 1 98.71 108 ALA A C 1
ATOM 834 O O . ALA A 1 108 ? -8.173 -4.487 -10.3 1 98.71 108 ALA A O 1
ATOM 835 N N . ARG A 1 109 ? -7.853 -3.413 -12.196 1 98.74 109 ARG A N 1
ATOM 836 C CA . ARG A 1 109 ? -6.409 -3.453 -11.987 1 98.74 109 ARG A CA 1
ATOM 837 C C . ARG A 1 109 ? -5.721 -2.291 -12.695 1 98.74 109 ARG A C 1
ATOM 839 O O . ARG A 1 109 ? -6.293 -1.684 -13.603 1 98.74 109 ARG A O 1
ATOM 846 N N . PHE A 1 110 ? -4.558 -1.892 -12.189 1 98.4 110 PHE A N 1
ATOM 847 C CA . PHE A 1 110 ? -3.588 -1.222 -13.047 1 98.4 110 PHE A CA 1
ATOM 848 C C . PHE A 1 110 ? -2.305 -2.038 -13.153 1 98.4 110 PHE A C 1
ATOM 850 O O . PHE A 1 110 ? -2.079 -2.955 -12.361 1 98.4 110 PHE A O 1
ATOM 857 N N . CYS A 1 111 ? -1.583 -1.78 -14.163 1 98.59 111 CYS A N 1
ATOM 858 C CA . CYS A 1 111 ? -0.321 -2.467 -14.414 1 98.59 111 CYS A CA 1
ATOM 859 C C . CYS A 1 111 ? 0.717 -1.509 -14.988 1 98.59 111 CYS A C 1
ATOM 861 O O . CYS A 1 111 ? 0.505 -0.921 -16.05 1 98.59 111 CYS A O 1
ATOM 863 N N . VAL A 1 112 ? 1.834 -1.341 -14.272 1 98.27 112 VAL A N 1
ATOM 864 C CA . VAL A 1 112 ? 2.854 -0.398 -14.718 1 98.27 112 VAL A CA 1
ATOM 865 C C . VAL A 1 112 ? 4.227 -1.067 -14.685 1 98.27 112 VAL A C 1
ATOM 867 O O . VAL A 1 112 ? 4.425 -2.057 -13.977 1 98.27 112 VAL A O 1
ATOM 870 N N . LYS A 1 113 ? 5.153 -0.56 -15.489 1 98.23 113 LYS A N 1
ATOM 871 C CA . LYS A 1 113 ? 6.557 -0.959 -15.445 1 98.23 113 LYS A CA 1
ATOM 872 C C . LYS A 1 113 ? 7.335 -0.12 -14.436 1 98.23 113 LYS A C 1
ATOM 874 O O . LYS A 1 113 ? 7.221 1.108 -14.422 1 98.23 113 LYS A O 1
ATOM 879 N N . LEU A 1 114 ? 8.103 -0.787 -13.538 1 95.04 114 LEU A N 1
ATOM 880 C CA . LEU A 1 114 ? 9.021 -0.039 -12.686 1 95.04 114 LEU A CA 1
ATOM 881 C C . LEU A 1 114 ? 10.249 -0.876 -12.344 1 95.04 114 LEU A C 1
ATOM 883 O O . LEU A 1 114 ? 10.272 -2.084 -12.594 1 95.04 114 LEU A O 1
ATOM 887 N N . GLU A 1 115 ? 11.243 -0.187 -11.84 1 93.81 115 GLU A N 1
ATOM 888 C CA . GLU A 1 115 ? 12.397 -0.884 -11.28 1 93.81 115 GLU A CA 1
ATOM 889 C C . GLU A 1 115 ? 12.04 -1.575 -9.967 1 93.81 115 GLU A C 1
ATOM 891 O O . GLU A 1 115 ? 11.479 -0.952 -9.064 1 93.81 115 GLU A O 1
ATOM 896 N N . MET A 1 116 ? 12.35 -2.841 -9.902 1 94.62 116 MET A N 1
ATOM 897 C CA . MET A 1 116 ? 12.029 -3.606 -8.701 1 94.62 116 MET A CA 1
ATOM 898 C C . MET A 1 116 ? 13.073 -3.376 -7.614 1 94.62 116 MET A C 1
ATOM 900 O O . MET A 1 116 ? 14.146 -2.833 -7.883 1 94.62 116 MET A O 1
ATOM 904 N N . VAL A 1 117 ? 12.75 -3.725 -6.383 1 90.77 117 VAL A N 1
ATOM 905 C CA . VAL A 1 117 ? 13.617 -3.538 -5.225 1 90.77 117 VAL A CA 1
ATOM 906 C C . VAL A 1 117 ? 14.936 -4.277 -5.443 1 90.77 117 VAL A C 1
ATOM 908 O O . VAL A 1 117 ? 15.988 -3.834 -4.974 1 90.77 117 VAL A O 1
ATOM 911 N N . ARG A 1 118 ? 14.865 -5.395 -6.101 1 93.6 118 ARG A N 1
ATOM 912 C CA . ARG A 1 118 ? 16.003 -6.158 -6.603 1 93.6 118 ARG A CA 1
ATOM 913 C C . ARG A 1 118 ? 15.778 -6.591 -8.047 1 93.6 118 ARG A C 1
ATOM 915 O O . ARG A 1 118 ? 14.641 -6.836 -8.457 1 93.6 118 ARG A O 1
ATOM 922 N N . PRO A 1 119 ? 16.857 -6.766 -8.774 1 94.91 119 PRO A N 1
ATOM 923 C CA . PRO A 1 119 ? 16.683 -7.061 -10.198 1 94.91 119 PRO A CA 1
ATOM 924 C C . PRO A 1 119 ? 16.103 -8.451 -10.446 1 94.91 119 PRO A C 1
ATOM 926 O O . PRO A 1 119 ? 15.586 -8.724 -11.532 1 94.91 119 PRO A O 1
ATOM 929 N N . GLU A 1 120 ? 16.166 -9.315 -9.444 1 97.78 120 GLU A N 1
ATOM 930 C CA . GLU A 1 120 ? 15.701 -10.69 -9.604 1 97.78 120 GLU A CA 1
ATOM 931 C C . GLU A 1 120 ? 14.178 -10.768 -9.542 1 97.78 120 GLU A C 1
ATOM 933 O O . GLU A 1 120 ? 13.585 -11.761 -9.969 1 97.78 120 GLU A O 1
ATOM 938 N N . PHE A 1 121 ? 13.598 -9.787 -9.015 1 98.34 121 PHE A N 1
ATOM 939 C CA . PHE A 1 121 ? 12.141 -9.75 -8.985 1 98.34 121 PHE A CA 1
ATOM 940 C C . PHE A 1 121 ? 11.585 -9.22 -10.301 1 98.34 121 PHE A C 1
ATOM 942 O O . PHE A 1 121 ? 12.033 -8.185 -10.798 1 98.34 121 PHE A O 1
ATOM 949 N N . LEU A 1 122 ? 10.573 -9.881 -10.799 1 98.71 122 LEU A N 1
ATOM 950 C CA . LEU A 1 122 ? 10.043 -9.534 -12.113 1 98.71 122 LEU A CA 1
ATOM 951 C C . LEU A 1 122 ? 8.61 -9.023 -12.003 1 98.71 122 LEU A C 1
ATOM 953 O O . LEU A 1 122 ? 8.101 -8.386 -12.928 1 98.71 122 LEU A O 1
ATOM 957 N N . VAL A 1 123 ? 7.907 -9.352 -10.887 1 98.86 123 VAL A N 1
ATOM 958 C CA . VAL A 1 123 ? 6.515 -8.96 -10.697 1 98.86 123 VAL A CA 1
ATOM 959 C C . VAL A 1 123 ? 6.231 -8.764 -9.21 1 98.86 123 VAL A C 1
ATOM 961 O O . VAL A 1 123 ? 6.764 -9.492 -8.369 1 98.86 123 VAL A O 1
ATOM 964 N N . GLU A 1 124 ? 5.48 -7.772 -8.847 1 98.89 124 GLU A N 1
ATOM 965 C CA . GLU A 1 124 ? 4.89 -7.515 -7.537 1 98.89 124 GLU A CA 1
ATOM 966 C C . GLU A 1 124 ? 3.41 -7.161 -7.658 1 98.89 124 GLU A C 1
ATOM 968 O O . GLU A 1 124 ? 3.019 -6.401 -8.547 1 98.89 124 GLU A O 1
ATOM 973 N N . ILE A 1 125 ? 2.531 -7.711 -6.827 1 98.92 125 ILE A N 1
ATOM 974 C CA . ILE A 1 125 ? 1.102 -7.42 -6.831 1 98.92 125 ILE A CA 1
ATOM 975 C C . ILE A 1 125 ? 0.63 -7.124 -5.409 1 98.92 125 ILE A C 1
ATOM 977 O O . ILE A 1 125 ? 0.94 -7.872 -4.478 1 98.92 125 ILE A O 1
ATOM 981 N N . ALA A 1 126 ? -0.007 -6.088 -5.152 1 98.93 126 ALA A N 1
ATOM 982 C CA . ALA A 1 126 ? -0.787 -5.814 -3.947 1 98.93 126 ALA A CA 1
ATOM 983 C C . ALA A 1 126 ? -2.283 -5.92 -4.227 1 98.93 126 ALA A C 1
ATOM 985 O O . ALA A 1 126 ? -2.74 -5.6 -5.327 1 98.93 126 ALA A O 1
ATOM 986 N N . THR A 1 127 ? -3.091 -6.339 -3.237 1 98.93 127 THR A N 1
ATOM 987 C CA . THR A 1 127 ? -4.458 -6.753 -3.536 1 98.93 127 THR A CA 1
ATOM 988 C C . THR A 1 127 ? -5.425 -6.226 -2.481 1 98.93 127 THR A C 1
ATOM 990 O O . THR A 1 127 ? -5.104 -6.208 -1.29 1 98.93 127 THR A O 1
ATOM 993 N N . THR A 1 128 ? -6.578 -5.789 -2.889 1 98.89 128 THR A N 1
ATOM 994 C CA . THR A 1 128 ? -7.725 -5.555 -2.02 1 98.89 128 THR A CA 1
ATOM 995 C C . THR A 1 128 ? -8.853 -6.533 -2.337 1 98.89 128 THR A C 1
ATOM 997 O O . THR A 1 128 ? -9.163 -6.773 -3.505 1 98.89 128 THR A O 1
ATOM 1000 N N . ALA A 1 129 ? -9.453 -7.134 -1.317 1 98.8 129 ALA A N 1
ATOM 1001 C CA . ALA A 1 129 ? -10.566 -8.065 -1.477 1 98.8 129 ALA A CA 1
ATOM 1002 C C . ALA A 1 129 ? -11.644 -7.817 -0.425 1 98.8 129 ALA A C 1
ATOM 1004 O O . ALA A 1 129 ? -11.425 -7.073 0.534 1 98.8 129 ALA A O 1
ATOM 1005 N N . VAL A 1 130 ? -12.802 -8.394 -0.673 1 98.19 130 VAL A N 1
ATOM 1006 C CA . VAL A 1 130 ? -13.901 -8.338 0.285 1 98.19 130 VAL A CA 1
ATOM 1007 C C . VAL A 1 130 ? -14.103 -9.712 0.921 1 98.19 130 VAL A C 1
ATOM 1009 O O . VAL A 1 130 ? -13.711 -10.731 0.348 1 98.19 130 VAL A O 1
ATOM 1012 N N . ILE A 1 131 ? -14.534 -9.686 2.107 1 96.78 131 ILE A N 1
ATOM 1013 C CA . ILE A 1 131 ? -14.969 -10.896 2.797 1 96.78 131 ILE A CA 1
ATOM 1014 C C . ILE A 1 131 ? -16.485 -11.039 2.681 1 96.78 131 ILE A C 1
ATOM 1016 O O . ILE A 1 131 ? -17.234 -10.18 3.152 1 96.78 131 ILE A O 1
ATOM 1020 N N . PRO A 1 132 ? -16.855 -12.051 2.135 1 92.76 132 PRO A N 1
ATOM 1021 C CA . PRO A 1 132 ? -18.302 -12.211 1.976 1 92.76 132 PRO A CA 1
ATOM 1022 C C . PRO A 1 132 ? -19.032 -12.339 3.311 1 92.76 132 PRO A C 1
ATOM 1024 O O . PRO A 1 132 ? -18.45 -12.802 4.295 1 92.76 132 PRO A O 1
ATOM 1027 N N . ALA A 1 133 ? -20.292 -11.711 3.543 1 79.33 133 ALA A N 1
ATOM 1028 C CA . ALA A 1 133 ? -21.157 -11.779 4.717 1 79.33 133 ALA A CA 1
ATOM 1029 C C . ALA A 1 133 ? -21.577 -13.218 5.006 1 79.33 133 ALA A C 1
ATOM 1031 O O . ALA A 1 133 ? -21.726 -14.024 4.085 1 79.33 133 ALA A O 1
ATOM 1032 N N . MET B 1 1 ? -23.029 9.851 1.789 1 88.16 1 MET B N 1
ATOM 1033 C CA . MET B 1 1 ? -22.37 10.634 0.748 1 88.16 1 MET B CA 1
ATOM 1034 C C . MET B 1 1 ? -20.884 10.798 1.049 1 88.16 1 MET B C 1
ATOM 1036 O O . MET B 1 1 ? -20.48 10.816 2.213 1 88.16 1 MET B O 1
ATOM 1040 N N . ASN B 1 2 ? -20.087 10.827 0.005 1 96.53 2 ASN B N 1
ATOM 1041 C CA . ASN B 1 2 ? -18.654 11.046 0.178 1 96.53 2 ASN B CA 1
ATOM 1042 C C . ASN B 1 2 ? -18.356 12.473 0.627 1 96.53 2 ASN B C 1
ATOM 1044 O O . ASN B 1 2 ? -19.07 13.407 0.257 1 96.53 2 ASN B O 1
ATOM 1048 N N . GLN B 1 3 ? -17.444 12.628 1.509 1 98.03 3 GLN B N 1
ATOM 1049 C CA . GLN B 1 3 ? -17.1 13.928 2.076 1 98.03 3 GLN B CA 1
ATOM 1050 C C . GLN B 1 3 ? -15.64 14.279 1.801 1 98.03 3 GLN B C 1
ATOM 1052 O O . GLN B 1 3 ? -14.746 13.461 2.03 1 98.03 3 GLN B O 1
ATOM 1057 N N . ALA B 1 4 ? -15.393 15.477 1.369 1 98.01 4 ALA B N 1
ATOM 1058 C CA . ALA B 1 4 ? -14.037 15.993 1.2 1 98.01 4 ALA B CA 1
ATOM 1059 C C . ALA B 1 4 ? -13.399 16.313 2.549 1 98.01 4 ALA B C 1
ATOM 1061 O O . ALA B 1 4 ? -14.056 16.859 3.439 1 98.01 4 ALA B O 1
ATOM 1062 N N . ILE B 1 5 ? -12.165 15.958 2.681 1 98.26 5 ILE B N 1
ATOM 1063 C CA . ILE B 1 5 ? -11.383 16.287 3.867 1 98.26 5 ILE B CA 1
ATOM 1064 C C . ILE B 1 5 ? -10.194 17.161 3.474 1 98.26 5 ILE B C 1
ATOM 1066 O O . ILE B 1 5 ? -9.245 16.684 2.848 1 98.26 5 ILE B O 1
ATOM 1070 N N . ASN B 1 6 ? -10.229 18.402 3.853 1 97.68 6 ASN B N 1
ATOM 1071 C CA . ASN B 1 6 ? -9.157 19.375 3.673 1 97.68 6 ASN B CA 1
ATOM 1072 C C . ASN B 1 6 ? -8.895 20.163 4.953 1 97.68 6 ASN B C 1
ATOM 1074 O O . ASN B 1 6 ? -9.697 21.015 5.338 1 97.68 6 ASN B O 1
ATOM 1078 N N . PRO B 1 7 ? -7.775 19.865 5.596 1 97.58 7 PRO B N 1
ATOM 1079 C CA . PRO B 1 7 ? -7.496 20.59 6.838 1 97.58 7 PRO B CA 1
ATOM 1080 C C . PRO B 1 7 ? -7.447 22.103 6.64 1 97.58 7 PRO B C 1
ATOM 1082 O O . PRO B 1 7 ? -6.975 22.579 5.605 1 97.58 7 PRO B O 1
ATOM 1085 N N . GLU B 1 8 ? -7.882 22.812 7.593 1 95.23 8 GLU B N 1
ATOM 1086 C CA . GLU B 1 8 ? -7.947 24.268 7.51 1 95.23 8 GLU B CA 1
ATOM 1087 C C . GLU B 1 8 ? -6.561 24.871 7.302 1 95.23 8 GLU B C 1
ATOM 1089 O O . GLU B 1 8 ? -5.601 24.48 7.97 1 95.23 8 GLU B O 1
ATOM 1094 N N . GLY B 1 9 ? -6.488 25.769 6.385 1 95.54 9 GLY B N 1
ATOM 1095 C CA . GLY B 1 9 ? -5.252 26.504 6.167 1 95.54 9 GLY B CA 1
ATOM 1096 C C . GLY B 1 9 ? -4.316 25.821 5.188 1 95.54 9 GLY B C 1
ATOM 1097 O O . GLY B 1 9 ? -3.296 26.392 4.795 1 95.54 9 GLY B O 1
ATOM 1098 N N . TRP B 1 10 ? -4.731 24.561 4.861 1 96.63 10 TRP B N 1
ATOM 1099 C CA . TRP B 1 10 ? -3.864 23.855 3.924 1 96.63 10 TRP B CA 1
ATOM 1100 C C . TRP B 1 10 ? -4.118 24.318 2.493 1 96.63 10 TRP B C 1
ATOM 1102 O O . TRP B 1 10 ? -5.267 24.528 2.096 1 96.63 10 TRP B O 1
ATOM 1112 N N . THR B 1 11 ? -3.071 24.446 1.728 1 93.93 11 THR B N 1
ATOM 1113 C CA . THR B 1 11 ? -3.192 24.793 0.316 1 93.93 11 THR B CA 1
ATOM 1114 C C . THR B 1 11 ? -3.318 23.537 -0.54 1 93.93 11 THR B C 1
ATOM 1116 O O . THR B 1 11 ? -2.756 22.492 -0.206 1 93.93 11 THR B O 1
ATOM 1119 N N . ILE B 1 12 ? -4.127 23.591 -1.578 1 90.46 12 ILE B N 1
ATOM 1120 C CA . ILE B 1 12 ? -4.245 22.561 -2.604 1 90.46 12 ILE B CA 1
ATOM 1121 C C . ILE B 1 12 ? -3.68 23.08 -3.925 1 90.46 12 ILE B C 1
ATOM 1123 O O . ILE B 1 12 ? -4.008 24.188 -4.354 1 90.46 12 ILE B O 1
ATOM 1127 N N . GLY B 1 13 ? -2.823 22.247 -4.478 1 86.42 13 GLY B N 1
ATOM 1128 C CA . GLY B 1 13 ? -2.339 22.626 -5.797 1 86.42 13 GLY B CA 1
ATOM 1129 C C . GLY B 1 13 ? -3.456 22.867 -6.795 1 86.42 13 GLY B C 1
ATOM 1130 O O . GLY B 1 13 ? -4.524 22.26 -6.698 1 86.42 13 GLY B O 1
ATOM 1131 N N . LYS B 1 14 ? -3.206 23.745 -7.72 1 88.05 14 LYS B N 1
ATOM 1132 C CA . LYS B 1 14 ? -4.217 24.142 -8.696 1 88.05 14 LYS B CA 1
ATOM 1133 C C . LYS B 1 14 ? -3.824 23.702 -10.103 1 88.05 14 LYS B C 1
ATOM 1135 O O . LYS B 1 14 ? -2.636 23.604 -10.42 1 88.05 14 LYS B O 1
ATOM 1140 N N . THR B 1 15 ? -4.893 23.35 -10.852 1 90.55 15 THR B N 1
ATOM 1141 C CA . THR B 1 15 ? -4.672 23.146 -12.279 1 90.55 15 THR B CA 1
ATOM 1142 C C . THR B 1 15 ? -4.234 24.445 -12.95 1 90.55 15 THR B C 1
ATOM 1144 O O . THR B 1 15 ? -4.194 25.498 -12.309 1 90.55 15 THR B O 1
ATOM 1147 N N . ALA B 1 16 ? -3.903 24.271 -14.294 1 91.33 16 ALA B N 1
ATOM 1148 C CA . ALA B 1 16 ? -3.499 25.433 -15.082 1 91.33 16 ALA B CA 1
ATOM 1149 C C . ALA B 1 16 ? -4.626 26.458 -15.165 1 91.33 16 ALA B C 1
ATOM 1151 O O . ALA B 1 16 ? -4.373 27.66 -15.279 1 91.33 16 ALA B O 1
ATOM 1152 N N . THR B 1 17 ? -5.813 26.026 -14.921 1 92.89 17 THR B N 1
ATOM 1153 C CA . THR B 1 17 ? -6.967 26.913 -15.021 1 92.89 17 THR B CA 1
ATOM 1154 C C . THR B 1 17 ? -7.427 27.359 -13.636 1 92.89 17 THR B C 1
ATOM 1156 O O . THR B 1 17 ? -8.475 27.994 -13.499 1 92.89 17 THR B O 1
ATOM 1159 N N . GLY B 1 18 ? -6.76 26.926 -12.568 1 89.96 18 GLY B N 1
ATOM 1160 C CA . GLY B 1 18 ? -7.009 27.44 -11.231 1 89.96 18 GLY B CA 1
ATOM 1161 C C . GLY B 1 18 ? -7.923 26.55 -10.411 1 89.96 18 GLY B C 1
ATOM 1162 O O . GLY B 1 18 ? -8.356 26.932 -9.321 1 89.96 18 GLY B O 1
ATOM 1163 N N . LEU B 1 19 ? -8.17 25.357 -10.841 1 90.04 19 LEU B N 1
ATOM 1164 C CA . LEU B 1 19 ? -9.07 24.449 -10.138 1 90.04 19 LEU B CA 1
ATOM 1165 C C . LEU B 1 19 ? -8.287 23.49 -9.247 1 90.04 19 LEU B C 1
ATOM 1167 O O . LEU B 1 19 ? -7.194 23.05 -9.611 1 90.04 19 LEU B O 1
ATOM 1171 N N . ASN B 1 20 ? -8.914 23.277 -8.127 1 88.52 20 ASN B N 1
ATOM 1172 C CA . ASN B 1 20 ? -8.328 22.234 -7.292 1 88.52 20 ASN B CA 1
ATOM 1173 C C . ASN B 1 20 ? -8.316 20.885 -8.006 1 88.52 20 ASN B C 1
ATOM 1175 O O . ASN B 1 20 ? -9.297 20.51 -8.651 1 88.52 20 ASN B O 1
ATOM 1179 N N . HIS B 1 21 ? -7.197 20.226 -7.919 1 92.18 21 HIS B N 1
ATOM 1180 C CA . HIS B 1 21 ? -7.112 18.987 -8.684 1 92.18 21 HIS B CA 1
ATOM 1181 C C . HIS B 1 21 ? -7.288 17.769 -7.782 1 92.18 21 HIS B C 1
ATOM 1183 O O . HIS B 1 21 ? -7.265 16.632 -8.257 1 92.18 21 HIS B O 1
ATOM 1189 N N . LEU B 1 22 ? -7.474 18.077 -6.489 1 95.72 22 LEU B N 1
ATOM 1190 C CA . LEU B 1 22 ? -7.708 16.96 -5.58 1 95.72 22 LEU B CA 1
ATOM 1191 C C . LEU B 1 22 ? -8.323 17.444 -4.271 1 95.72 22 LEU B C 1
ATOM 1193 O O . LEU B 1 22 ? -8.459 18.65 -4.052 1 95.72 22 LEU B O 1
ATOM 1197 N N . ASN B 1 23 ? -8.754 16.525 -3.44 1 97.6 23 ASN B N 1
ATOM 1198 C CA . ASN B 1 23 ? -8.884 16.659 -1.993 1 97.6 23 ASN B CA 1
ATOM 1199 C C . ASN B 1 23 ? -7.78 15.904 -1.259 1 97.6 23 ASN B C 1
ATOM 1201 O O . ASN B 1 23 ? -7.355 14.834 -1.698 1 97.6 23 ASN B O 1
ATOM 1205 N N . TRP B 1 24 ? -7.367 16.448 -0.182 1 98.25 24 TRP B N 1
ATOM 1206 C CA . TRP B 1 24 ? -6.314 15.766 0.563 1 98.25 24 TRP B CA 1
ATOM 1207 C C . TRP B 1 24 ? -6.811 14.432 1.11 1 98.25 24 TRP B C 1
ATOM 1209 O O . TRP B 1 24 ? -6.021 13.509 1.323 1 98.25 24 TRP B O 1
ATOM 1219 N N . GLY B 1 25 ? -8.131 14.41 1.433 1 98.65 25 GLY B N 1
ATOM 1220 C CA . GLY B 1 25 ? -8.775 13.16 1.802 1 98.65 25 GLY B CA 1
ATOM 1221 C C . GLY B 1 25 ? -10.224 13.082 1.359 1 98.65 25 GLY B C 1
ATOM 1222 O O . GLY B 1 25 ? -10.862 14.11 1.121 1 98.65 25 GLY B O 1
ATOM 1223 N N . VAL B 1 26 ? -10.76 11.944 1.194 1 98.79 26 VAL B N 1
ATOM 1224 C CA . VAL B 1 26 ? -12.18 11.698 0.961 1 98.79 26 VAL B CA 1
ATOM 1225 C C . VAL B 1 26 ? -12.685 10.629 1.927 1 98.79 26 VAL B C 1
ATOM 1227 O O . VAL B 1 26 ? -12.097 9.55 2.032 1 98.79 26 VAL B O 1
ATOM 1230 N N . LYS B 1 27 ? -13.603 10.964 2.63 1 98.16 27 LYS B N 1
ATOM 1231 C CA . LYS B 1 27 ? -14.309 10.029 3.502 1 98.16 27 LYS B CA 1
ATOM 1232 C C . LYS B 1 27 ? -15.493 9.391 2.781 1 98.16 27 LYS B C 1
ATOM 1234 O O . LYS B 1 27 ? -16.323 10.092 2.198 1 98.16 27 LYS B O 1
ATOM 1239 N N . ALA B 1 28 ? -15.534 8.125 2.733 1 96.85 28 ALA B N 1
ATOM 1240 C CA . ALA B 1 28 ? -16.625 7.345 2.154 1 96.85 28 ALA B CA 1
ATOM 1241 C C . ALA B 1 28 ? -17.074 6.24 3.107 1 96.85 28 ALA B C 1
ATOM 1243 O O . ALA B 1 28 ? -16.39 5.226 3.257 1 96.85 28 ALA B O 1
ATOM 1244 N N . GLY B 1 29 ? -18.259 6.423 3.65 1 95.54 29 GLY B N 1
ATOM 1245 C CA . GLY B 1 29 ? -18.638 5.508 4.715 1 95.54 29 GLY B CA 1
ATOM 1246 C C . GLY B 1 29 ? -17.662 5.507 5.876 1 95.54 29 GLY B C 1
ATOM 1247 O O . GLY B 1 29 ? -17.35 6.561 6.433 1 95.54 29 GLY B O 1
ATOM 1248 N N . ASN B 1 30 ? -17.171 4.382 6.225 1 96.19 30 ASN B N 1
ATOM 1249 C CA . ASN B 1 30 ? -16.229 4.316 7.338 1 96.19 30 ASN B CA 1
ATOM 1250 C C . ASN B 1 30 ? -14.788 4.21 6.846 1 96.19 30 ASN B C 1
ATOM 1252 O O . ASN B 1 30 ? -13.903 3.788 7.592 1 96.19 30 ASN B O 1
ATOM 1256 N N . HIS B 1 31 ? -14.582 4.582 5.628 1 97.55 31 HIS B N 1
ATOM 1257 C CA . HIS B 1 31 ? -13.23 4.61 5.084 1 97.55 31 HIS B CA 1
ATOM 1258 C C . HIS B 1 31 ? -12.78 6.039 4.797 1 97.55 31 HIS B C 1
ATOM 1260 O O . HIS B 1 31 ? -13.605 6.905 4.498 1 97.55 31 HIS B O 1
ATOM 1266 N N . VAL B 1 32 ? -11.54 6.211 4.903 1 98.33 32 VAL B N 1
ATOM 1267 C CA . VAL B 1 32 ? -10.904 7.458 4.491 1 98.33 32 VAL B CA 1
ATOM 1268 C C . VAL B 1 32 ? -9.745 7.158 3.543 1 98.33 32 VAL B C 1
ATOM 1270 O O . VAL B 1 32 ? -8.921 6.282 3.816 1 98.33 32 VAL B O 1
ATOM 1273 N N . TYR B 1 33 ? -9.715 7.849 2.468 1 98.79 33 TYR B N 1
ATOM 1274 C CA . TYR B 1 33 ? -8.639 7.797 1.484 1 98.79 33 TYR B CA 1
ATOM 1275 C C . TYR B 1 33 ? -7.834 9.091 1.488 1 98.79 33 TYR B C 1
ATOM 1277 O O . TYR B 1 33 ? -8.388 10.176 1.296 1 98.79 33 TYR B O 1
ATOM 1285 N N . VAL B 1 34 ? -6.544 8.981 1.728 1 98.87 34 VAL B N 1
ATOM 1286 C CA . VAL B 1 34 ? -5.668 10.146 1.809 1 98.87 34 VAL B CA 1
ATOM 1287 C C . VAL B 1 34 ? -4.808 10.235 0.551 1 98.87 34 VAL B C 1
ATOM 1289 O O . VAL B 1 34 ? -4.198 9.246 0.137 1 98.87 34 VAL B O 1
ATOM 1292 N N . ALA B 1 35 ? -4.774 11.374 -0.07 1 98.54 35 ALA B N 1
ATOM 1293 C CA . ALA B 1 35 ? -4.008 11.612 -1.29 1 98.54 35 ALA B CA 1
ATOM 1294 C C . ALA B 1 35 ? -2.521 11.352 -1.063 1 98.54 35 ALA B C 1
ATOM 1296 O O . ALA B 1 35 ? -2.054 11.342 0.078 1 98.54 35 ALA B O 1
ATOM 1297 N N . GLY B 1 36 ? -1.778 11.062 -2.151 1 98.41 36 GLY B N 1
ATOM 1298 C CA . GLY B 1 36 ? -0.33 10.99 -2.036 1 98.41 36 GLY B CA 1
ATOM 1299 C C . GLY B 1 36 ? 0.281 12.227 -1.404 1 98.41 36 GLY B C 1
ATOM 1300 O O . GLY B 1 36 ? 0.136 13.334 -1.927 1 98.41 36 GLY B O 1
ATOM 1301 N N . MET B 1 37 ? 0.958 12.013 -0.294 1 98.55 37 MET B N 1
ATOM 1302 C CA . MET B 1 37 ? 1.565 13.117 0.444 1 98.55 37 MET B CA 1
ATOM 1303 C C . MET B 1 37 ? 3.05 13.237 0.118 1 98.55 37 MET B C 1
ATOM 1305 O O . MET B 1 37 ? 3.773 12.239 0.117 1 98.55 37 MET B O 1
ATOM 1309 N N . LEU B 1 38 ? 3.376 14.388 -0.206 1 98.32 38 LEU B N 1
ATOM 1310 C CA . LEU B 1 38 ? 4.772 14.768 -0.389 1 98.32 38 LEU B CA 1
ATOM 1311 C C . LEU B 1 38 ? 5.249 15.654 0.756 1 98.32 38 LEU B C 1
ATOM 1313 O O . LEU B 1 38 ? 4.442 16.122 1.562 1 98.32 38 LEU B O 1
ATOM 1317 N N . SER B 1 39 ? 6.554 15.829 0.852 1 98.66 39 SER B N 1
ATOM 1318 C CA . SER B 1 39 ? 7.123 16.628 1.932 1 98.66 39 SER B CA 1
ATOM 1319 C C . SER B 1 39 ? 7.05 18.118 1.616 1 98.66 39 SER B C 1
ATOM 1321 O O . SER B 1 39 ? 8.049 18.723 1.222 1 98.66 39 SER B O 1
ATOM 1323 N N . THR B 1 40 ? 5.88 18.703 1.836 1 98.04 40 THR B N 1
ATOM 1324 C CA . THR B 1 40 ? 5.662 20.123 1.583 1 98.04 40 THR B CA 1
ATOM 1325 C C . THR B 1 40 ? 5.068 20.806 2.811 1 98.04 40 THR B C 1
ATOM 1327 O O . THR B 1 40 ? 4.449 20.152 3.654 1 98.04 40 THR B O 1
ATOM 1330 N N . ASP B 1 41 ? 5.332 22.048 2.948 1 97.9 41 ASP B N 1
ATOM 1331 C CA . ASP B 1 41 ? 4.604 22.877 3.903 1 97.9 41 ASP B CA 1
ATOM 1332 C C . ASP B 1 41 ? 3.138 23.021 3.501 1 97.9 41 ASP B C 1
ATOM 1334 O O . ASP B 1 41 ? 2.833 23.402 2.369 1 97.9 41 ASP B O 1
ATOM 1338 N N . PRO B 1 42 ? 2.292 22.658 4.369 1 96.24 42 PRO B N 1
ATOM 1339 C CA . PRO B 1 42 ? 0.89 22.645 3.944 1 96.24 42 PRO B CA 1
ATOM 1340 C C . PRO B 1 42 ? 0.338 24.045 3.688 1 96.24 42 PRO B C 1
ATOM 1342 O O . PRO B 1 42 ? -0.715 24.192 3.062 1 96.24 42 PRO B O 1
ATOM 1345 N N . VAL B 1 43 ? 0.952 25.063 4.171 1 95.2 43 VAL B 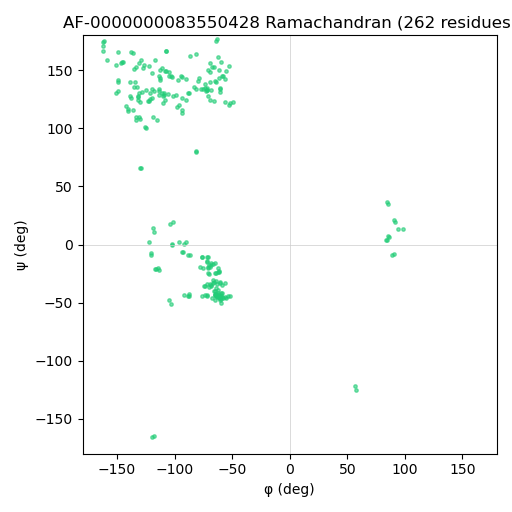N 1
ATOM 1346 C CA . VAL B 1 43 ? 0.435 26.421 4.046 1 95.2 43 VAL B CA 1
ATOM 1347 C C . VAL B 1 43 ? 0.939 27.049 2.748 1 95.2 43 VAL B C 1
ATOM 1349 O O . VAL B 1 43 ? 0.152 27.584 1.964 1 95.2 43 VAL B O 1
ATOM 1352 N N . ASP B 1 44 ? 2.214 26.904 2.393 1 95.14 44 ASP B N 1
ATOM 1353 C CA . ASP B 1 44 ? 2.713 27.642 1.237 1 95.14 44 ASP B CA 1
ATOM 1354 C C . ASP B 1 44 ? 3.239 26.69 0.164 1 95.14 44 ASP B C 1
ATOM 1356 O O . ASP B 1 44 ? 3.667 27.129 -0.906 1 95.14 44 ASP B O 1
ATOM 1360 N N . GLY B 1 45 ? 3.355 25.384 0.442 1 95.36 45 GLY B N 1
ATOM 1361 C CA . GLY B 1 45 ? 3.671 24.385 -0.566 1 95.36 45 GLY B CA 1
ATOM 1362 C C . GLY B 1 45 ? 5.162 24.214 -0.79 1 95.36 45 GLY B C 1
ATOM 1363 O O . GLY B 1 45 ? 5.581 23.444 -1.656 1 95.36 45 GLY B O 1
ATOM 1364 N N . SER B 1 46 ? 5.973 24.903 0.051 1 97.12 46 SER B N 1
ATOM 1365 C CA . SER B 1 46 ? 7.416 24.758 -0.113 1 97.12 46 SER B CA 1
ATOM 1366 C C . SER B 1 46 ? 7.879 23.358 0.278 1 97.12 46 SER B C 1
ATOM 1368 O O . SER B 1 46 ? 7.28 22.721 1.147 1 97.12 46 SER B O 1
ATOM 1370 N N . ILE B 1 47 ? 8.946 22.889 -0.395 1 97.71 47 ILE B N 1
ATOM 1371 C CA . ILE B 1 47 ? 9.477 21.559 -0.12 1 97.71 47 ILE B CA 1
ATOM 1372 C C . ILE B 1 47 ? 10.248 21.573 1.198 1 97.71 47 ILE B C 1
ATOM 1374 O O . ILE B 1 47 ? 11.045 22.48 1.448 1 97.71 47 ILE B O 1
ATOM 1378 N N . ILE B 1 48 ? 10.064 20.651 2.053 1 98.58 48 ILE B N 1
ATOM 1379 C CA . ILE B 1 48 ? 10.73 20.534 3.346 1 98.58 48 ILE B CA 1
ATOM 1380 C C . ILE B 1 48 ? 11.699 19.354 3.323 1 98.58 48 ILE B C 1
ATOM 1382 O O . ILE B 1 48 ? 11.332 18.25 2.915 1 98.58 48 ILE B O 1
ATOM 1386 N N . GLY B 1 49 ? 12.976 19.594 3.7 1 98.63 49 GLY B N 1
ATOM 1387 C CA . GLY B 1 49 ? 13.928 18.514 3.91 1 98.63 49 GLY B CA 1
ATOM 1388 C C . GLY B 1 49 ? 14.614 18.066 2.634 1 98.63 49 GLY B C 1
ATOM 1389 O O . GLY B 1 49 ? 14.86 16.874 2.441 1 98.63 49 GLY B O 1
ATOM 1390 N N . VAL B 1 50 ? 14.887 18.995 1.691 1 98.38 50 VAL B N 1
ATOM 1391 C CA . VAL B 1 50 ? 15.573 18.654 0.448 1 98.38 50 VAL B CA 1
ATOM 1392 C C . VAL B 1 50 ? 16.829 17.842 0.757 1 98.38 50 VAL B C 1
ATOM 1394 O O . VAL B 1 50 ? 17.647 18.244 1.588 1 98.38 50 VAL B O 1
ATOM 1397 N N . GLY B 1 51 ? 16.847 16.656 0.164 1 98.01 51 GLY B N 1
ATOM 1398 C CA . GLY B 1 51 ? 18.022 15.806 0.283 1 98.01 51 GLY B CA 1
ATOM 1399 C C . GLY B 1 51 ? 18.044 14.995 1.565 1 98.01 51 GLY B C 1
ATOM 1400 O O . GLY B 1 51 ? 19.014 14.286 1.839 1 98.01 51 GLY B O 1
ATOM 1401 N N . ASP B 1 52 ? 17.027 15.039 2.412 1 98.76 52 ASP B N 1
ATOM 1402 C CA . ASP B 1 52 ? 16.997 14.38 3.713 1 98.76 52 ASP B CA 1
ATOM 1403 C C . ASP B 1 52 ? 15.777 13.47 3.84 1 98.76 52 ASP B C 1
ATOM 1405 O O . ASP B 1 52 ? 14.696 13.923 4.223 1 98.76 52 ASP B O 1
ATOM 1409 N N . ILE B 1 53 ? 15.936 12.194 3.651 1 98.82 53 ILE B N 1
ATOM 1410 C CA . ILE B 1 53 ? 14.865 11.203 3.636 1 98.82 53 ILE B CA 1
ATOM 1411 C C . ILE B 1 53 ? 14.209 11.132 5.013 1 98.82 53 ILE B C 1
ATOM 1413 O O . ILE B 1 53 ? 13.002 10.906 5.121 1 98.82 53 ILE B O 1
ATOM 1417 N N . GLU B 1 54 ? 14.951 11.364 6.054 1 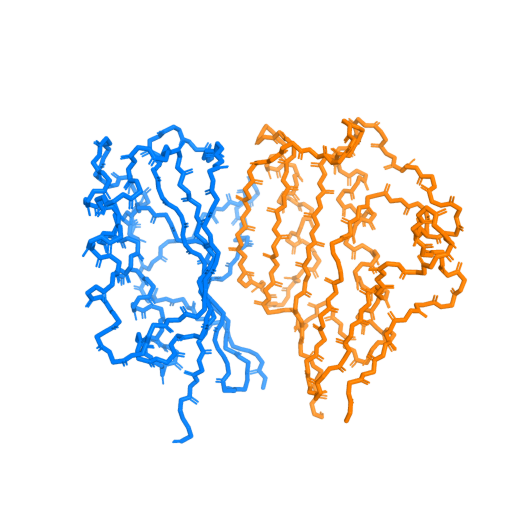98.88 54 GLU B N 1
ATOM 1418 C CA . GLU B 1 54 ? 14.385 11.257 7.396 1 98.88 54 GLU B CA 1
ATOM 1419 C C . GLU B 1 54 ? 13.428 12.409 7.684 1 98.88 54 GLU B C 1
ATOM 1421 O O . GLU B 1 54 ? 12.324 12.194 8.19 1 98.88 54 GLU B O 1
ATOM 1426 N N . VAL B 1 55 ? 13.858 13.613 7.313 1 98.92 55 VAL B N 1
ATOM 1427 C CA . VAL B 1 55 ? 13.001 14.78 7.501 1 98.92 55 VAL B CA 1
ATOM 1428 C C . VAL B 1 55 ? 11.744 14.641 6.646 1 98.92 55 VAL B C 1
ATOM 1430 O O . VAL B 1 55 ? 10.633 14.896 7.118 1 98.92 55 VAL B O 1
ATOM 1433 N N . GLN B 1 56 ? 11.894 14.2 5.421 1 98.92 56 GLN B N 1
ATOM 1434 C CA . GLN B 1 56 ? 10.749 14.094 4.522 1 98.92 56 GLN B CA 1
ATOM 1435 C C . GLN B 1 56 ? 9.793 12.995 4.977 1 98.92 56 GLN B C 1
ATOM 1437 O O . GLN B 1 56 ? 8.576 13.122 4.826 1 98.92 56 GLN B O 1
ATOM 1442 N N . THR B 1 57 ? 10.342 11.903 5.53 1 98.91 57 THR B N 1
ATOM 1443 C CA . THR B 1 57 ? 9.48 10.843 6.041 1 98.91 57 THR B CA 1
ATOM 1444 C C . THR B 1 57 ? 8.595 11.362 7.17 1 98.91 57 THR B C 1
ATOM 1446 O O . THR B 1 57 ? 7.38 11.152 7.161 1 98.91 57 THR B O 1
ATOM 1449 N N . HIS B 1 58 ? 9.178 12.084 8.09 1 98.93 58 HIS B N 1
ATOM 1450 C CA . HIS B 1 58 ? 8.397 12.671 9.173 1 98.93 58 HIS B CA 1
ATOM 1451 C C . HIS B 1 58 ? 7.322 13.607 8.632 1 98.93 58 HIS B C 1
ATOM 1453 O O . HIS B 1 58 ? 6.162 13.532 9.045 1 98.93 58 HIS B O 1
ATOM 1459 N N . ARG B 1 59 ? 7.687 14.448 7.732 1 98.85 59 ARG B N 1
ATOM 1460 C CA . ARG B 1 59 ? 6.764 15.445 7.2 1 98.85 59 ARG B CA 1
ATOM 1461 C C . ARG B 1 59 ? 5.579 14.78 6.507 1 98.85 59 ARG B C 1
ATOM 1463 O O . ARG B 1 59 ? 4.432 15.191 6.697 1 98.85 59 ARG B O 1
ATOM 1470 N N . VAL B 1 60 ? 5.811 13.778 5.718 1 98.89 60 VAL B N 1
ATOM 1471 C CA . VAL B 1 60 ? 4.776 13.07 4.971 1 98.89 60 VAL B CA 1
ATOM 1472 C C . VAL B 1 60 ? 3.829 12.366 5.941 1 98.89 60 VAL B C 1
ATOM 1474 O O . VAL B 1 60 ? 2.608 12.503 5.835 1 98.89 60 VAL B O 1
ATOM 1477 N N . LEU B 1 61 ? 4.405 11.657 6.895 1 98.93 61 LEU B N 1
ATOM 1478 C CA . LEU B 1 61 ? 3.578 10.892 7.822 1 98.93 61 LEU B CA 1
ATOM 1479 C C . LEU B 1 61 ? 2.806 11.819 8.755 1 98.93 61 LEU B C 1
ATOM 1481 O O . LEU B 1 61 ? 1.661 11.533 9.113 1 98.93 61 LEU B O 1
ATOM 1485 N N . ASP B 1 62 ? 3.418 12.938 9.172 1 98.86 62 ASP B N 1
ATOM 1486 C CA . ASP B 1 62 ? 2.709 13.933 9.971 1 98.86 62 ASP B CA 1
ATOM 1487 C C . ASP B 1 62 ? 1.53 14.519 9.199 1 98.86 62 ASP B C 1
ATOM 1489 O O . ASP B 1 62 ? 0.473 14.782 9.775 1 98.86 62 ASP B O 1
ATOM 1493 N N . SER B 1 63 ? 1.667 14.766 7.895 1 98.8 63 SER B N 1
ATOM 1494 C CA . SER B 1 63 ? 0.581 15.276 7.066 1 98.8 63 SER B CA 1
ATOM 1495 C C . SER B 1 63 ? -0.568 14.277 6.982 1 98.8 63 SER B C 1
ATOM 1497 O O . SER B 1 63 ? -1.737 14.656 7.085 1 98.8 63 SER B O 1
ATOM 1499 N N . ILE B 1 64 ? -0.246 13.042 6.783 1 98.85 64 ILE B N 1
ATOM 1500 C CA . ILE B 1 64 ? -1.26 11.995 6.735 1 98.85 64 ILE B CA 1
ATOM 1501 C C . ILE B 1 64 ? -2.033 11.964 8.052 1 98.85 64 ILE B C 1
ATOM 1503 O O . ILE B 1 64 ? -3.264 11.889 8.055 1 98.85 64 ILE B O 1
ATOM 1507 N N . LYS B 1 65 ? -1.281 12.043 9.158 1 98.84 65 LYS B N 1
ATOM 1508 C CA . LYS B 1 65 ? -1.887 12.052 10.486 1 98.84 65 LYS B CA 1
ATOM 1509 C C . LYS B 1 65 ? -2.919 13.17 10.61 1 98.84 65 LYS B C 1
ATOM 1511 O O . LYS B 1 65 ? -4.032 12.944 11.089 1 98.84 65 LYS B O 1
ATOM 1516 N N . VAL B 1 66 ? -2.623 14.353 10.176 1 98.81 66 VAL B N 1
ATOM 1517 C CA . VAL B 1 66 ? -3.507 15.509 10.285 1 98.81 66 VAL B CA 1
ATOM 1518 C C . VAL B 1 66 ? -4.777 15.267 9.472 1 98.81 66 VAL B C 1
ATOM 1520 O O . VAL B 1 66 ? -5.884 15.539 9.943 1 98.81 66 VAL B O 1
ATOM 1523 N N . VAL B 1 67 ? -4.693 14.75 8.241 1 98.74 67 VAL B N 1
ATOM 1524 C CA . VAL B 1 67 ? -5.849 14.498 7.387 1 98.74 67 VAL B CA 1
ATOM 1525 C C . VAL B 1 67 ? -6.736 13.428 8.02 1 98.74 67 VAL B C 1
ATOM 1527 O O . VAL B 1 67 ? -7.963 13.558 8.033 1 98.74 67 VAL B O 1
ATOM 1530 N N . LEU B 1 68 ? -6.102 12.34 8.546 1 98.68 68 LEU B N 1
ATOM 1531 C CA . LEU B 1 68 ? -6.856 11.267 9.184 1 98.68 68 LEU B CA 1
ATOM 1532 C C . LEU B 1 68 ? -7.621 11.787 10.396 1 98.68 68 LEU B C 1
ATOM 1534 O O . LEU B 1 68 ? -8.8 11.471 10.575 1 98.68 68 LEU B O 1
ATOM 1538 N N . GLU B 1 69 ? -6.969 12.579 11.218 1 98.39 69 GLU B N 1
ATOM 1539 C CA . GLU B 1 69 ? -7.612 13.127 12.408 1 98.39 69 GLU B CA 1
ATOM 1540 C C . GLU B 1 69 ? -8.761 14.06 12.034 1 98.39 69 GLU B C 1
ATOM 1542 O O . GLU B 1 69 ? -9.817 14.038 12.67 1 98.39 69 GLU B O 1
ATOM 1547 N N . ALA B 1 70 ? -8.617 14.836 10.968 1 97.99 70 ALA B N 1
ATOM 1548 C CA . ALA B 1 70 ? -9.677 15.714 10.479 1 97.99 70 ALA B CA 1
ATOM 1549 C C . ALA B 1 70 ? -10.878 14.906 9.993 1 97.99 70 ALA B C 1
ATOM 1551 O O . ALA B 1 70 ? -12.01 15.395 10.01 1 97.99 70 ALA B O 1
ATOM 1552 N N . ALA B 1 71 ? -10.683 13.654 9.607 1 97.59 71 ALA B N 1
ATOM 1553 C CA . ALA B 1 71 ? -11.739 12.787 9.091 1 97.59 71 ALA B CA 1
ATOM 1554 C C . ALA B 1 71 ? -12.365 11.959 10.209 1 97.59 71 ALA B C 1
ATOM 1556 O O . ALA B 1 71 ? -13.323 11.217 9.98 1 97.59 71 ALA B O 1
ATOM 1557 N N . GLY B 1 72 ? -11.809 12.019 11.433 1 97.48 72 GLY B N 1
ATOM 1558 C CA . GLY B 1 72 ? -12.31 11.224 12.542 1 97.48 72 GLY B CA 1
ATOM 1559 C C . GLY B 1 72 ? -11.628 9.874 12.664 1 97.48 72 GLY B C 1
ATOM 1560 O O . GLY B 1 72 ? -12.184 8.943 13.251 1 97.48 72 GLY B O 1
ATOM 1561 N N . SER B 1 73 ? -10.479 9.739 12.11 1 97.94 73 SER B N 1
ATOM 1562 C CA . SER B 1 73 ? -9.655 8.537 12.187 1 97.94 73 SER B CA 1
ATOM 1563 C C . SER B 1 73 ? -8.309 8.831 12.841 1 97.94 73 SER B C 1
ATOM 1565 O O . SER B 1 73 ? -8.188 9.771 13.629 1 97.94 73 SER B O 1
ATOM 1567 N N . SER B 1 74 ? -7.333 7.933 12.729 1 98.31 74 SER B N 1
ATOM 1568 C CA . SER B 1 74 ? -5.985 8.087 13.267 1 98.31 74 SER B CA 1
ATOM 1569 C C . SER B 1 74 ? -5.012 7.118 12.604 1 98.31 74 SER B C 1
ATOM 1571 O O . SER B 1 74 ? -5.419 6.266 11.811 1 98.31 74 SER B O 1
ATOM 1573 N N . MET B 1 75 ? -3.787 7.281 12.938 1 98.41 75 MET B N 1
ATOM 1574 C CA . MET B 1 75 ? -2.753 6.397 12.407 1 98.41 75 MET B CA 1
ATOM 1575 C C . MET B 1 75 ? -2.998 4.954 12.836 1 98.41 75 MET B C 1
ATOM 1577 O O . MET B 1 75 ? -2.651 4.019 12.111 1 98.41 75 MET B O 1
ATOM 1581 N N . ASP B 1 76 ? -3.736 4.696 13.923 1 97.41 76 ASP B N 1
ATOM 1582 C CA . ASP B 1 76 ? -4.006 3.364 14.457 1 97.41 76 ASP B CA 1
ATOM 1583 C C . ASP B 1 76 ? -4.967 2.595 13.554 1 97.41 76 ASP B C 1
ATOM 1585 O O . ASP B 1 76 ? -5.122 1.38 13.696 1 97.41 76 ASP B O 1
ATOM 1589 N N . HIS B 1 77 ? -5.555 3.305 12.61 1 98.25 77 HIS B N 1
ATOM 1590 C CA . HIS B 1 77 ? -6.613 2.684 11.82 1 98.25 77 HIS B CA 1
ATOM 1591 C C . HIS B 1 77 ? -6.234 2.623 10.344 1 98.25 77 HIS B C 1
ATOM 1593 O O . HIS B 1 77 ? -7.086 2.366 9.49 1 98.25 77 HIS B O 1
ATOM 1599 N N . VAL B 1 78 ? -4.962 2.924 10.052 1 98.78 78 VAL B N 1
ATOM 1600 C CA . VAL B 1 78 ? -4.455 2.766 8.692 1 98.78 78 VAL B CA 1
ATOM 1601 C C . VAL B 1 78 ? -4.38 1.282 8.338 1 98.78 78 VAL B C 1
ATOM 1603 O O . VAL B 1 78 ? -3.856 0.478 9.112 1 98.78 78 VAL B O 1
ATOM 1606 N N . VAL B 1 79 ? -4.882 0.927 7.142 1 98.7 79 VAL B N 1
ATOM 1607 C CA . VAL B 1 79 ? -4.97 -0.481 6.77 1 98.7 79 VAL B CA 1
ATOM 1608 C C . VAL B 1 79 ? -4.095 -0.749 5.548 1 98.7 79 VAL B C 1
ATOM 1610 O O . VAL B 1 79 ? -3.681 -1.886 5.31 1 98.7 79 VAL B O 1
ATOM 1613 N N . MET B 1 80 ? -3.768 0.294 4.78 1 98.86 80 MET B N 1
ATOM 1614 C CA . MET B 1 80 ? -2.953 0.151 3.577 1 98.86 80 MET B CA 1
ATOM 1615 C C . MET B 1 80 ? -2.156 1.423 3.306 1 98.86 80 MET B C 1
ATOM 1617 O O . MET B 1 80 ? -2.708 2.525 3.338 1 98.86 80 MET B O 1
ATOM 1621 N N . ASN B 1 81 ? -0.854 1.259 3.071 1 98.91 81 ASN B N 1
ATOM 1622 C CA . ASN B 1 81 ? -0.012 2.352 2.597 1 98.91 81 ASN B CA 1
ATOM 1623 C C . ASN B 1 81 ? 0.618 2.028 1.245 1 98.91 81 ASN B C 1
ATOM 1625 O O . ASN B 1 81 ? 1.194 0.954 1.065 1 98.91 81 ASN B O 1
ATOM 1629 N N . GLN B 1 82 ? 0.441 2.904 0.277 1 98.76 82 GLN B N 1
ATOM 1630 C CA . GLN B 1 82 ? 1.162 2.898 -0.991 1 98.76 82 GLN B CA 1
ATOM 1631 C C . GLN B 1 82 ? 2.393 3.798 -0.929 1 98.76 82 GLN B C 1
ATOM 1633 O O . GLN B 1 82 ? 2.269 5.02 -0.824 1 98.76 82 GLN B O 1
ATOM 1638 N N . ILE B 1 83 ? 3.581 3.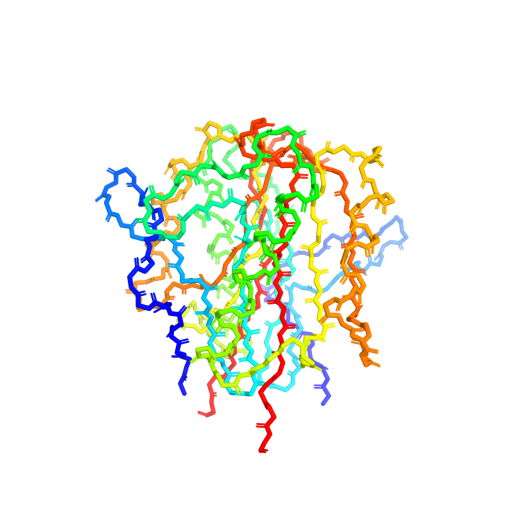179 -1.007 1 98.78 83 ILE B N 1
ATOM 1639 C CA . ILE B 1 83 ? 4.805 3.912 -0.702 1 98.78 83 ILE B CA 1
ATOM 1640 C C . ILE B 1 83 ? 5.699 3.96 -1.939 1 98.78 83 ILE B C 1
ATOM 1642 O O . ILE B 1 83 ? 5.957 2.93 -2.567 1 98.78 83 ILE B O 1
ATOM 1646 N N . PHE B 1 84 ? 6.154 5.176 -2.187 1 98.53 84 PHE B N 1
ATOM 1647 C CA . PHE B 1 84 ? 7.057 5.423 -3.304 1 98.53 84 PHE B CA 1
ATOM 1648 C C . PHE B 1 84 ? 8.352 6.066 -2.821 1 98.53 84 PHE B C 1
ATOM 1650 O O . PHE B 1 84 ? 8.326 7.112 -2.169 1 98.53 84 PHE B O 1
ATOM 1657 N N . LEU B 1 85 ? 9.418 5.461 -3.111 1 98.33 85 LEU B N 1
ATOM 1658 C CA . LEU B 1 85 ? 10.745 5.991 -2.817 1 98.33 85 LEU B CA 1
ATOM 1659 C C . LEU B 1 85 ? 11.489 6.338 -4.102 1 98.33 85 LEU B C 1
ATOM 1661 O O . LEU B 1 85 ? 11.404 5.606 -5.09 1 98.33 85 LEU B O 1
ATOM 1665 N N . ARG B 1 86 ? 12.214 7.442 -4.038 1 97.41 86 ARG B N 1
ATOM 1666 C CA . ARG B 1 86 ? 13.033 7.838 -5.179 1 97.41 86 ARG B CA 1
ATOM 1667 C C . ARG B 1 86 ? 14.267 6.952 -5.302 1 97.41 86 ARG B C 1
ATOM 1669 O O . ARG B 1 86 ? 14.737 6.683 -6.41 1 97.41 86 ARG B O 1
ATOM 1676 N N . ASP B 1 87 ? 14.829 6.546 -4.202 1 96.85 87 ASP B N 1
ATOM 1677 C CA . ASP B 1 87 ? 16.062 5.771 -4.108 1 96.85 87 ASP B CA 1
ATOM 1678 C C . ASP B 1 87 ? 15.94 4.671 -3.056 1 96.85 87 ASP B C 1
ATOM 1680 O O . ASP B 1 87 ? 15.689 4.952 -1.882 1 96.85 87 ASP B O 1
ATOM 1684 N N . MET B 1 88 ? 16.212 3.408 -3.39 1 94.97 88 MET B N 1
ATOM 1685 C CA . MET B 1 88 ? 16.03 2.278 -2.484 1 94.97 88 MET B CA 1
ATOM 1686 C C . MET B 1 88 ? 17.153 2.22 -1.454 1 94.97 88 MET B C 1
ATOM 1688 O O . MET B 1 88 ? 17.058 1.489 -0.466 1 94.97 88 MET B O 1
ATOM 1692 N N . ASN B 1 89 ? 18.223 3.052 -1.684 1 95.84 89 ASN B N 1
ATOM 1693 C CA . ASN B 1 89 ? 19.246 3.168 -0.651 1 95.84 89 ASN B CA 1
ATOM 1694 C C . ASN B 1 89 ? 18.692 3.809 0.618 1 95.84 89 ASN B C 1
ATOM 1696 O O . ASN B 1 89 ? 19.302 3.713 1.685 1 95.84 89 ASN B O 1
ATOM 1700 N N . ASP B 1 90 ? 17.538 4.452 0.509 1 96.87 90 ASP B N 1
ATOM 1701 C CA . ASP B 1 90 ? 16.916 5.128 1.644 1 96.87 90 ASP B CA 1
ATOM 1702 C C . ASP B 1 90 ? 15.954 4.196 2.378 1 96.87 90 ASP B C 1
ATOM 1704 O O . ASP B 1 90 ? 15.385 4.568 3.406 1 96.87 90 ASP B O 1
ATOM 1708 N N . TYR B 1 91 ? 15.833 2.949 1.913 1 95.72 91 TYR B N 1
ATOM 1709 C CA . TYR B 1 91 ? 14.806 2.016 2.365 1 95.72 91 TYR B CA 1
ATOM 1710 C C . TYR B 1 91 ? 14.889 1.8 3.871 1 95.72 91 TYR B C 1
ATOM 1712 O O . TYR B 1 91 ? 13.884 1.906 4.577 1 95.72 91 TYR B O 1
ATOM 1720 N N . HIS B 1 92 ? 16.077 1.58 4.398 1 95.8 92 HIS B N 1
ATOM 1721 C CA . HIS B 1 92 ? 16.224 1.258 5.813 1 95.8 92 HIS B CA 1
ATOM 1722 C C . HIS B 1 92 ? 15.996 2.489 6.684 1 95.8 92 HIS B C 1
ATOM 1724 O O . HIS B 1 92 ? 15.308 2.413 7.705 1 95.8 92 HIS B O 1
ATOM 1730 N N . LYS B 1 93 ? 16.551 3.631 6.291 1 97.02 93 LYS B N 1
ATOM 1731 C CA . LYS B 1 93 ? 16.327 4.866 7.036 1 97.02 93 LYS B CA 1
ATOM 1732 C C . LYS B 1 93 ? 14.844 5.221 7.081 1 97.02 93 LYS B C 1
ATOM 1734 O O . LYS B 1 93 ? 14.323 5.602 8.131 1 97.02 93 LYS B O 1
ATOM 1739 N N . PHE B 1 94 ? 14.198 5.036 5.923 1 98.22 94 PHE B N 1
ATOM 1740 C CA . PHE B 1 94 ? 12.763 5.275 5.824 1 98.22 94 PHE B CA 1
ATOM 1741 C C . PHE B 1 94 ? 11.996 4.369 6.779 1 98.22 94 PHE B C 1
ATOM 1743 O O . PHE B 1 94 ? 11.192 4.844 7.584 1 98.22 94 PHE B O 1
ATOM 1750 N N . ASN B 1 95 ? 12.294 3.077 6.801 1 97.74 95 ASN B N 1
ATOM 1751 C CA . ASN B 1 95 ? 11.53 2.103 7.573 1 97.74 95 ASN B CA 1
ATOM 1752 C C . ASN B 1 95 ? 11.724 2.301 9.074 1 97.74 95 ASN B C 1
ATOM 1754 O O . ASN B 1 95 ? 10.802 2.073 9.858 1 97.74 95 ASN B O 1
ATOM 1758 N N . ASN B 1 96 ? 12.911 2.723 9.448 1 97.34 96 ASN B N 1
ATOM 1759 C CA . ASN B 1 96 ? 13.175 2.96 10.863 1 97.34 96 ASN B CA 1
ATOM 1760 C C . ASN B 1 96 ? 12.244 4.025 11.436 1 97.34 96 ASN B C 1
ATOM 1762 O O . ASN B 1 96 ? 11.848 3.947 12.6 1 97.34 96 ASN B O 1
ATOM 1766 N N . ILE B 1 97 ? 11.883 4.941 10.629 1 98.34 97 ILE B N 1
ATOM 1767 C CA . ILE B 1 97 ? 10.971 5.991 11.069 1 98.34 97 ILE B CA 1
ATOM 1768 C C . ILE B 1 97 ? 9.527 5.538 10.87 1 98.34 97 ILE B C 1
ATOM 1770 O O . ILE B 1 97 ? 8.69 5.699 11.761 1 98.34 97 ILE B O 1
ATOM 1774 N N . TYR B 1 98 ? 9.224 4.956 9.756 1 98.62 98 TYR B N 1
ATOM 1775 C CA . TYR B 1 98 ? 7.889 4.552 9.33 1 98.62 98 TYR B CA 1
ATOM 1776 C C . TYR B 1 98 ? 7.206 3.711 10.402 1 98.62 98 TYR B C 1
ATOM 1778 O O . TYR B 1 98 ? 6.07 3.995 10.792 1 98.62 98 TYR B O 1
ATOM 1786 N N . VAL B 1 99 ? 7.944 2.778 10.96 1 97.95 99 VAL B N 1
ATOM 1787 C CA . VAL B 1 99 ? 7.333 1.808 11.862 1 97.95 99 VAL B CA 1
ATOM 1788 C C . VAL B 1 99 ? 6.925 2.497 13.162 1 97.95 99 VAL B C 1
ATOM 1790 O O . VAL B 1 99 ? 5.968 2.08 13.819 1 97.95 99 VAL B O 1
ATOM 1793 N N . THR B 1 100 ? 7.569 3.601 13.521 1 97.96 100 THR B N 1
ATOM 1794 C CA . THR B 1 100 ? 7.284 4.277 14.782 1 97.96 100 THR B CA 1
ATOM 1795 C C . THR B 1 100 ? 5.927 4.972 14.729 1 97.96 100 THR B C 1
ATOM 1797 O O . THR B 1 100 ? 5.368 5.333 15.766 1 97.96 100 THR B O 1
ATOM 1800 N N . TYR B 1 101 ? 5.328 5.157 13.623 1 98.61 101 TYR B N 1
ATOM 1801 C CA . TYR B 1 101 ? 4.038 5.819 13.472 1 98.61 101 TYR B CA 1
ATOM 1802 C C . TYR B 1 101 ? 2.893 4.823 13.611 1 98.61 101 TYR B C 1
ATOM 1804 O O . TYR B 1 101 ? 1.726 5.215 13.687 1 98.61 101 TYR B O 1
ATOM 1812 N N . PHE B 1 102 ? 3.295 3.534 13.653 1 97.93 102 PHE B N 1
ATOM 1813 C CA . PHE B 1 102 ? 2.308 2.466 13.756 1 97.93 102 PHE B CA 1
ATOM 1814 C C . PHE B 1 102 ? 2.662 1.509 14.888 1 97.93 102 PHE B C 1
ATOM 1816 O O . PHE B 1 102 ? 2.859 0.314 14.659 1 97.93 102 PHE B O 1
ATOM 1823 N N . PRO B 1 103 ? 2.614 1.979 16.104 1 94.69 103 PRO B N 1
ATOM 1824 C CA . PRO B 1 103 ? 3.086 1.178 17.235 1 94.69 103 PRO B CA 1
ATOM 1825 C C . PRO B 1 103 ? 2.165 0.001 17.55 1 94.69 103 PRO B C 1
ATOM 1827 O O . PRO B 1 103 ? 2.6 -0.986 18.148 1 94.69 103 PRO B O 1
ATOM 1830 N N . ASN B 1 104 ? 0.921 -0.002 17.144 1 95.05 104 ASN B N 1
ATOM 1831 C CA . ASN B 1 104 ? -0.043 -1.025 17.535 1 95.05 104 ASN B CA 1
ATOM 1832 C C . ASN B 1 104 ? -0.321 -2 16.394 1 95.05 104 ASN B C 1
ATOM 1834 O O . ASN B 1 104 ? -0.361 -3.213 16.604 1 95.05 104 ASN B O 1
ATOM 1838 N N . LEU B 1 105 ? -0.56 -1.439 15.235 1 96.14 105 LEU B N 1
ATOM 1839 C CA . LEU B 1 105 ? -0.879 -2.25 14.065 1 96.14 105 LEU B CA 1
ATOM 1840 C C . LEU B 1 105 ? -0.212 -1.687 12.815 1 96.14 105 LEU B C 1
ATOM 1842 O O . LEU B 1 105 ? -0.586 -0.614 12.336 1 96.14 105 LEU B O 1
ATOM 1846 N N . LEU B 1 106 ? 0.699 -2.49 12.291 1 97.64 106 LEU B N 1
ATOM 1847 C CA . LEU B 1 106 ? 1.312 -2.111 11.022 1 97.64 106 LEU B CA 1
ATOM 1848 C C . LEU B 1 106 ? 0.336 -2.309 9.867 1 97.64 106 LEU B C 1
ATOM 1850 O O . LEU B 1 106 ? -0.337 -3.338 9.787 1 97.64 106 LEU B O 1
ATOM 1854 N N . PRO B 1 107 ? 0.216 -1.383 8.981 1 98.5 107 PRO B N 1
ATOM 1855 C CA . PRO B 1 107 ? -0.613 -1.559 7.787 1 98.5 107 PRO B CA 1
ATOM 1856 C C . PRO B 1 107 ? -0.031 -2.577 6.809 1 98.5 107 PRO B C 1
ATOM 1858 O O . PRO B 1 107 ? 1.171 -2.852 6.842 1 98.5 107 PRO B O 1
ATOM 1861 N N . ALA B 1 108 ? -0.888 -3.167 5.986 1 98.62 108 ALA B N 1
ATOM 1862 C CA . ALA B 1 108 ? -0.378 -3.695 4.723 1 98.62 108 ALA B CA 1
ATOM 1863 C C . ALA B 1 108 ? 0.221 -2.584 3.865 1 98.62 108 ALA B C 1
ATOM 1865 O O . ALA B 1 108 ? -0.194 -1.427 3.96 1 98.62 108 ALA B O 1
ATOM 1866 N N . ARG B 1 109 ? 1.21 -2.965 3.06 1 98.63 109 ARG B N 1
ATOM 1867 C CA . ARG B 1 109 ? 1.838 -1.93 2.245 1 98.63 109 ARG B CA 1
ATOM 1868 C C . ARG B 1 109 ? 2.543 -2.537 1.037 1 98.63 109 ARG B C 1
ATOM 1870 O O . ARG B 1 109 ? 2.833 -3.735 1.018 1 98.63 109 ARG B O 1
ATOM 1877 N N . PHE B 1 110 ? 2.737 -1.747 0.092 1 97.99 110 PHE B N 1
ATOM 1878 C CA . PHE B 1 110 ? 3.828 -1.958 -0.852 1 97.99 110 PHE B CA 1
ATOM 1879 C C . PHE B 1 110 ? 4.759 -0.751 -0.882 1 97.99 110 PHE B C 1
ATOM 1881 O O . PHE B 1 110 ? 4.376 0.345 -0.47 1 97.99 110 PHE B O 1
ATOM 1888 N N . CYS B 1 111 ? 5.948 -0.991 -1.222 1 97.65 111 CYS B N 1
ATOM 1889 C CA . CYS B 1 111 ? 6.982 0.029 -1.352 1 97.65 111 CYS B CA 1
ATOM 1890 C C . CYS B 1 111 ? 7.8 -0.181 -2.621 1 97.65 111 CYS B C 1
ATOM 1892 O O . CYS B 1 111 ? 8.509 -1.18 -2.749 1 97.65 111 CYS B O 1
ATOM 1894 N N . VAL B 1 112 ? 7.689 0.797 -3.519 1 97.73 112 VAL B N 1
ATOM 1895 C CA . VAL B 1 112 ? 8.343 0.627 -4.812 1 97.73 112 VAL B CA 1
ATOM 1896 C C . VAL B 1 112 ? 9.183 1.861 -5.133 1 97.73 112 VAL B C 1
ATOM 1898 O O . VAL B 1 112 ? 8.964 2.934 -4.564 1 97.73 112 VAL B O 1
ATOM 1901 N N . LYS B 1 113 ? 10.15 1.689 -6.011 1 97.14 113 LYS B N 1
ATOM 1902 C CA . LYS B 1 113 ? 10.993 2.785 -6.479 1 97.14 113 LYS B CA 1
ATOM 1903 C C . LYS B 1 113 ? 10.379 3.471 -7.696 1 97.14 113 LYS B C 1
ATOM 1905 O O . LYS B 1 113 ? 9.989 2.806 -8.659 1 97.14 113 LYS B O 1
ATOM 1910 N N . LEU B 1 114 ? 10.298 4.785 -7.645 1 94.55 114 LEU B N 1
ATOM 1911 C CA . LEU B 1 114 ? 9.816 5.545 -8.793 1 94.55 114 LEU B CA 1
ATOM 1912 C C . LEU B 1 114 ? 10.531 6.888 -8.895 1 94.55 114 LEU B C 1
ATOM 1914 O O . LEU B 1 114 ? 11.107 7.366 -7.915 1 94.55 114 LEU B O 1
ATOM 1918 N N . GLU B 1 115 ? 10.512 7.411 -10.142 1 94.62 115 GLU B N 1
ATOM 1919 C CA . GLU B 1 115 ? 10.882 8.816 -10.285 1 94.62 115 GLU B CA 1
ATOM 1920 C C . GLU B 1 115 ? 9.785 9.734 -9.753 1 94.62 115 GLU B C 1
ATOM 1922 O O . GLU B 1 115 ? 8.611 9.564 -10.087 1 94.62 115 GLU B O 1
ATOM 1927 N N . MET B 1 116 ? 10.175 10.664 -8.982 1 96.11 116 MET B N 1
ATOM 1928 C CA . MET B 1 116 ? 9.207 11.554 -8.348 1 96.11 116 MET B CA 1
ATOM 1929 C C . MET B 1 116 ? 8.864 12.725 -9.262 1 96.11 116 MET B C 1
ATOM 1931 O O . MET B 1 116 ? 9.542 12.955 -10.265 1 96.11 116 MET B O 1
ATOM 1935 N N . VAL B 1 117 ? 7.737 13.426 -8.983 1 94.88 117 VAL B N 1
ATOM 1936 C CA . VAL B 1 117 ? 7.243 14.535 -9.793 1 94.88 117 VAL B CA 1
ATOM 1937 C C . VAL B 1 117 ? 8.324 15.608 -9.914 1 94.88 117 VAL B C 1
ATOM 1939 O O . VAL B 1 117 ? 8.422 16.286 -10.939 1 94.88 117 VAL B O 1
ATOM 1942 N N . ARG B 1 118 ? 9.168 15.792 -8.839 1 97.21 118 ARG B N 1
ATOM 1943 C CA . ARG B 1 118 ? 10.383 16.599 -8.805 1 97.21 118 ARG B CA 1
ATOM 1944 C C . ARG B 1 118 ? 11.518 15.851 -8.114 1 97.21 118 ARG B C 1
ATOM 1946 O O . ARG B 1 118 ? 11.279 15.047 -7.21 1 97.21 118 ARG B O 1
ATOM 1953 N N . PRO B 1 119 ? 12.709 16.144 -8.485 1 97.08 119 PRO B N 1
ATOM 1954 C CA . PRO B 1 119 ? 13.826 15.36 -7.952 1 97.08 119 PRO B CA 1
ATOM 1955 C C . PRO B 1 119 ? 14.058 15.603 -6.462 1 97.08 119 PRO B C 1
ATOM 1957 O O . PRO B 1 119 ? 14.725 14.804 -5.799 1 97.08 119 PRO B O 1
ATOM 1960 N N . GLU B 1 120 ? 13.556 16.694 -5.91 1 98.26 120 GLU B N 1
ATOM 1961 C CA . GLU B 1 120 ? 13.769 17.04 -4.508 1 98.26 120 GLU B CA 1
ATOM 1962 C C . GLU B 1 120 ? 12.906 16.178 -3.59 1 98.26 120 GLU B C 1
ATOM 1964 O O . GLU B 1 120 ? 13.166 16.088 -2.389 1 98.26 120 GLU B O 1
ATOM 1969 N N . PHE B 1 121 ? 11.87 15.613 -4.147 1 98.68 121 PHE B N 1
ATOM 1970 C CA . PHE B 1 121 ? 11.038 14.71 -3.361 1 98.68 121 PHE B CA 1
ATOM 1971 C C . PHE B 1 121 ? 11.66 13.32 -3.295 1 98.68 121 PHE B C 1
ATOM 1973 O O . PHE B 1 121 ? 12.03 12.75 -4.323 1 98.68 121 PHE B O 1
ATOM 1980 N N . LEU B 1 122 ? 11.694 12.753 -2.113 1 98.71 122 LEU B N 1
ATOM 1981 C CA . LEU B 1 122 ? 12.377 11.48 -1.91 1 98.71 122 LEU B CA 1
ATOM 1982 C C . LEU B 1 122 ? 11.385 10.384 -1.537 1 98.71 122 LEU B C 1
ATOM 1984 O O . LEU B 1 122 ? 11.696 9.196 -1.646 1 98.71 122 LEU B O 1
ATOM 1988 N N . VAL B 1 123 ? 10.177 10.774 -1.042 1 98.83 123 VAL B N 1
ATOM 1989 C CA . VAL B 1 123 ? 9.172 9.809 -0.607 1 98.83 123 VAL B CA 1
ATOM 1990 C C . VAL B 1 123 ? 7.775 10.384 -0.826 1 98.83 123 VAL B C 1
ATOM 1992 O O . VAL B 1 123 ? 7.556 11.585 -0.648 1 98.83 123 VAL B O 1
ATOM 1995 N N . GLU B 1 124 ? 6.85 9.568 -1.238 1 98.88 124 GLU B N 1
ATOM 1996 C CA . GLU B 1 124 ? 5.415 9.824 -1.316 1 98.88 124 GLU B CA 1
ATOM 1997 C C . GLU B 1 124 ? 4.614 8.647 -0.768 1 98.88 124 GLU B C 1
ATOM 1999 O O . GLU B 1 124 ? 4.932 7.489 -1.048 1 98.88 124 GLU B O 1
ATOM 2004 N N . ILE B 1 125 ? 3.587 8.894 0.039 1 98.88 125 ILE B N 1
ATOM 2005 C CA . ILE B 1 125 ? 2.744 7.845 0.603 1 98.88 125 ILE B CA 1
ATOM 2006 C C . ILE B 1 125 ? 1.273 8.209 0.416 1 98.88 125 ILE B C 1
ATOM 2008 O O . ILE B 1 125 ? 0.853 9.318 0.756 1 98.88 125 ILE B O 1
ATOM 2012 N N . ALA B 1 126 ? 0.489 7.363 -0.151 1 98.89 126 ALA B N 1
ATOM 2013 C CA . ALA B 1 126 ? -0.971 7.418 -0.119 1 98.89 126 ALA B CA 1
ATOM 2014 C C . ALA B 1 126 ? -1.537 6.397 0.864 1 98.89 126 ALA B C 1
ATOM 2016 O O . ALA B 1 126 ? -0.979 5.31 1.029 1 98.89 126 ALA B O 1
ATOM 2017 N N . THR B 1 127 ? -2.608 6.764 1.505 1 98.9 127 THR B N 1
ATOM 2018 C CA . THR B 1 127 ? -3.018 5.975 2.661 1 98.9 127 THR B CA 1
ATOM 2019 C C . THR B 1 127 ? -4.516 5.689 2.617 1 98.9 127 THR B C 1
ATOM 2021 O O . THR B 1 127 ? -5.309 6.559 2.252 1 98.9 127 THR B O 1
ATOM 2024 N N . THR B 1 128 ? -4.915 4.501 2.974 1 98.84 128 THR B N 1
ATOM 2025 C CA . THR B 1 128 ? -6.296 4.139 3.275 1 98.84 128 THR B CA 1
ATOM 2026 C C . THR B 1 128 ? -6.451 3.774 4.748 1 98.84 128 THR B C 1
ATOM 2028 O O . THR B 1 128 ? -5.639 3.026 5.297 1 98.84 128 THR B O 1
ATOM 2031 N N . ALA B 1 129 ? -7.447 4.318 5.414 1 98.72 129 ALA B N 1
ATOM 2032 C CA . ALA B 1 129 ? -7.729 4.04 6.82 1 98.72 129 ALA B CA 1
ATOM 2033 C C . ALA B 1 129 ? -9.224 3.838 7.05 1 98.72 129 ALA B C 1
ATOM 2035 O O . ALA B 1 129 ? -10.039 4.132 6.173 1 98.72 129 ALA B O 1
ATOM 2036 N N . VAL B 1 130 ? -9.572 3.285 8.206 1 97.99 130 VAL B N 1
ATOM 2037 C CA . VAL B 1 130 ? -10.955 3.102 8.632 1 97.99 130 VAL B CA 1
ATOM 2038 C C . VAL B 1 130 ? -11.291 4.094 9.743 1 97.99 130 VAL B C 1
ATOM 2040 O O . VAL B 1 130 ? -10.401 4.552 10.464 1 97.99 130 VAL B O 1
ATOM 2043 N N . ILE B 1 131 ? -12.511 4.444 9.741 1 95.62 131 ILE B N 1
ATOM 2044 C CA . ILE B 1 131 ? -13.048 5.219 10.854 1 95.62 131 ILE B CA 1
ATOM 2045 C C . ILE B 1 131 ? -13.758 4.289 11.835 1 95.62 131 ILE B C 1
ATOM 2047 O O . ILE B 1 131 ? -14.72 3.609 11.47 1 95.62 131 ILE B O 1
ATOM 2051 N N . PRO B 1 132 ? -13.272 4.256 13.021 1 90.17 132 PRO B N 1
ATOM 2052 C CA . PRO B 1 132 ? -13.904 3.355 13.987 1 90.17 132 PRO B CA 1
ATOM 2053 C C . PRO B 1 132 ? -15.368 3.703 14.249 1 90.17 132 PRO B C 1
ATOM 2055 O O . PRO B 1 132 ? -15.751 4.873 14.172 1 90.17 132 PRO B O 1
ATOM 2058 N N . ALA B 1 133 ? -16.274 2.668 14.452 1 77.21 133 ALA B N 1
ATOM 2059 C CA . ALA B 1 133 ? -17.687 2.842 14.779 1 77.21 133 ALA B CA 1
ATOM 2060 C C . ALA B 1 133 ? -17.856 3.544 16.124 1 77.21 133 ALA B C 1
ATOM 2062 O O . ALA B 1 133 ? -17.023 3.39 17.02 1 77.21 133 ALA B O 1
#

Secondary structure (DSSP, 8-state):
--EEE--TT----B-TTS-B---SEEEETTEEEEEEE-SB-TTT--B-STT-HHHHHHHHHHHHHHHHHHTT--GGGEEEEEEEES-GGGHHHHHHHHGGG-SS-PPEEEEEE---SSTT--EEEEEEEE---/--EEE--TT----B-TTS-B---SEEEETTEEEEEEE-SB-TTT--B-STT-HHHHHHHHHHHHHHHHHHTT--GGGEEEEEEEES-GGGHHHHHHHHGGG-SS-PPEEEEEE---SSTT--EEEEEEEE---